Protein AF-A0A1A0VAE3-F1 (afdb_monomer)

Radius of gyration: 25.36 Å; Cα contacts (8 Å, |Δi|>4): 472; chains: 1; bounding box: 61×42×71 Å

Structure (mmCIF, N/CA/C/O backbone):
data_AF-A0A1A0VAE3-F1
#
_entry.id   AF-A0A1A0VAE3-F1
#
loop_
_atom_site.group_PDB
_atom_site.id
_atom_site.type_symbol
_atom_site.label_atom_id
_atom_site.label_alt_id
_atom_site.label_comp_id
_atom_site.label_asym_id
_atom_site.label_entity_id
_atom_site.label_seq_id
_atom_site.pdbx_PDB_ins_code
_atom_site.Cartn_x
_atom_site.Cartn_y
_atom_site.Cartn_z
_atom_site.occupancy
_atom_site.B_iso_or_equiv
_atom_site.auth_seq_id
_atom_site.auth_comp_id
_atom_site.auth_asym_id
_atom_site.auth_atom_id
_atom_site.pdbx_PDB_model_num
ATOM 1 N N . MET A 1 1 ? 24.253 18.689 25.480 1.00 37.94 1 MET A N 1
ATOM 2 C CA . MET A 1 1 ? 22.787 18.807 25.369 1.00 37.94 1 MET A CA 1
ATOM 3 C C . MET A 1 1 ? 22.471 19.634 24.141 1.00 37.94 1 MET A C 1
ATOM 5 O O . MET A 1 1 ? 22.579 20.850 24.187 1.00 37.94 1 MET A O 1
ATOM 9 N N . ALA A 1 2 ? 22.184 18.951 23.044 1.00 30.97 2 ALA A N 1
ATOM 10 C CA . ALA A 1 2 ? 21.522 19.503 21.873 1.00 30.97 2 ALA A CA 1
ATOM 11 C C . ALA A 1 2 ? 20.853 18.301 21.204 1.00 30.97 2 ALA A C 1
ATOM 13 O O . ALA A 1 2 ? 21.457 17.638 20.363 1.00 30.97 2 ALA A O 1
ATOM 14 N N . ASP A 1 3 ? 19.658 17.963 21.693 1.00 32.50 3 ASP A N 1
ATOM 15 C CA . ASP A 1 3 ? 18.737 17.065 21.004 1.00 32.50 3 ASP A CA 1
ATOM 16 C C . ASP A 1 3 ? 18.324 17.753 19.704 1.00 32.50 3 ASP A C 1
ATOM 18 O O . ASP A 1 3 ? 17.469 18.638 19.670 1.00 32.50 3 ASP A O 1
ATOM 22 N N . GLY A 1 4 ? 19.009 17.390 18.625 1.00 27.28 4 GLY A N 1
ATOM 23 C CA . GLY A 1 4 ? 18.532 17.640 17.280 1.00 27.28 4 GLY A CA 1
ATOM 24 C C . GLY A 1 4 ? 17.464 16.605 16.988 1.00 27.28 4 GLY A C 1
ATOM 25 O O . GLY A 1 4 ? 17.796 15.468 16.662 1.00 27.28 4 GLY A O 1
ATOM 26 N N . HIS A 1 5 ? 16.199 16.999 17.123 1.00 30.47 5 HIS A N 1
ATOM 27 C CA . HIS A 1 5 ? 15.069 16.282 16.551 1.00 30.47 5 HIS A CA 1
ATOM 28 C C . HIS A 1 5 ? 15.412 15.902 15.107 1.00 30.47 5 HIS A C 1
ATOM 30 O O . HIS A 1 5 ? 15.461 16.755 14.217 1.00 30.47 5 HIS A O 1
ATOM 36 N N . ALA A 1 6 ? 15.698 14.619 14.885 1.00 31.33 6 ALA A N 1
ATOM 37 C CA . ALA A 1 6 ? 15.754 14.043 13.559 1.00 31.33 6 ALA A CA 1
ATOM 38 C C . ALA A 1 6 ? 14.320 14.075 13.033 1.00 31.33 6 ALA A C 1
ATOM 40 O O . ALA A 1 6 ? 13.529 13.172 13.286 1.00 31.33 6 ALA A O 1
ATOM 41 N N . GLN A 1 7 ? 13.969 15.183 12.382 1.00 29.97 7 GLN A N 1
ATOM 42 C CA . GLN A 1 7 ? 12.773 15.295 11.569 1.00 29.97 7 GLN A CA 1
ATOM 43 C C . GLN A 1 7 ? 12.853 14.146 10.563 1.00 29.97 7 GLN A C 1
ATOM 45 O O . GLN A 1 7 ? 13.687 14.172 9.654 1.00 29.97 7 GLN A O 1
ATOM 50 N N . GLU A 1 8 ? 12.059 13.105 10.786 1.00 32.41 8 GLU A N 1
ATOM 51 C CA . GLU A 1 8 ? 11.914 11.982 9.876 1.00 32.41 8 GLU A CA 1
ATOM 52 C C . GLU A 1 8 ? 11.507 12.576 8.526 1.00 32.41 8 GLU A C 1
ATOM 54 O O . GLU A 1 8 ? 10.404 13.099 8.350 1.00 32.41 8 GLU A O 1
ATOM 59 N N . ARG A 1 9 ? 12.465 12.660 7.596 1.00 38.53 9 ARG A N 1
ATOM 60 C CA . ARG A 1 9 ? 12.197 13.154 6.249 1.00 38.53 9 ARG A CA 1
ATOM 61 C C . ARG A 1 9 ? 11.248 12.142 5.635 1.00 38.53 9 ARG A C 1
ATOM 63 O O . ARG A 1 9 ? 11.684 11.064 5.242 1.00 38.53 9 ARG A O 1
ATOM 70 N N . ILE A 1 10 ? 9.966 12.496 5.585 1.00 44.50 10 ILE A N 1
ATOM 71 C CA . ILE A 1 10 ? 8.955 11.746 4.849 1.00 44.50 10 ILE A CA 1
ATOM 72 C C . ILE A 1 10 ? 9.520 11.568 3.437 1.00 44.50 10 ILE A C 1
ATOM 74 O O . ILE A 1 10 ? 9.786 12.542 2.732 1.00 44.50 10 ILE A O 1
ATOM 78 N N . THR A 1 11 ? 9.829 10.328 3.083 1.00 63.59 11 THR A N 1
ATOM 79 C CA . THR A 1 11 ? 10.415 9.947 1.799 1.00 63.59 11 THR A CA 1
ATOM 80 C C . THR A 1 11 ? 9.432 9.025 1.106 1.00 63.59 11 THR A C 1
ATOM 82 O O . THR A 1 11 ? 8.737 8.247 1.758 1.00 63.59 11 THR A O 1
ATOM 85 N N . VAL A 1 12 ? 9.346 9.139 -0.218 1.00 64.12 12 VAL A N 1
ATOM 86 C CA . VAL A 1 12 ? 8.533 8.235 -1.037 1.00 64.12 12 VAL A CA 1
ATOM 87 C C . VAL A 1 12 ? 9.099 6.836 -0.843 1.00 64.12 12 VAL A C 1
ATOM 89 O O . VAL A 1 12 ? 10.246 6.571 -1.207 1.00 64.12 12 VAL A O 1
ATOM 92 N N . SER A 1 13 ? 8.314 5.972 -0.209 1.00 73.75 13 SER A N 1
ATOM 93 C CA . SER A 1 13 ? 8.737 4.615 0.151 1.00 73.75 13 SER A CA 1
ATOM 94 C C . SER A 1 13 ? 8.246 3.586 -0.860 1.00 73.75 13 SER A C 1
ATOM 96 O O . SER A 1 13 ? 8.887 2.551 -1.052 1.00 73.75 13 SER A O 1
ATOM 98 N N . SER A 1 14 ? 7.142 3.873 -1.554 1.00 82.31 14 SER A N 1
ATOM 99 C CA . SER A 1 14 ? 6.602 3.001 -2.583 1.00 82.31 14 SER A CA 1
ATOM 100 C C . SER A 1 14 ? 5.803 3.773 -3.629 1.00 82.31 14 SER A C 1
ATOM 102 O O . SER A 1 14 ? 5.218 4.813 -3.360 1.00 82.31 14 SER A O 1
ATOM 104 N N . LEU A 1 15 ? 5.813 3.255 -4.851 1.00 86.38 15 LEU A N 1
ATOM 105 C CA . LEU A 1 15 ? 5.097 3.804 -5.989 1.00 86.38 15 LEU A CA 1
ATOM 106 C C . LEU A 1 15 ? 4.103 2.768 -6.498 1.00 86.38 15 LEU A C 1
ATOM 108 O O . LEU A 1 15 ? 4.488 1.636 -6.804 1.00 86.38 15 LEU A O 1
ATOM 112 N N . ALA A 1 16 ? 2.843 3.173 -6.610 1.00 84.75 16 ALA A N 1
ATOM 113 C CA . ALA A 1 16 ? 1.779 2.370 -7.189 1.00 84.75 16 ALA A CA 1
ATOM 114 C C . ALA A 1 16 ? 1.495 2.836 -8.616 1.00 84.75 16 ALA A C 1
ATOM 116 O O . ALA A 1 16 ? 1.090 3.975 -8.840 1.00 84.75 16 ALA A O 1
ATOM 117 N N . PHE A 1 17 ? 1.701 1.949 -9.581 1.00 86.62 17 PHE A N 1
ATOM 118 C CA . PHE A 1 17 ? 1.475 2.176 -11.001 1.00 86.62 17 PHE A CA 1
ATOM 119 C C . PHE A 1 17 ? 0.017 1.855 -11.311 1.00 86.62 17 PHE A C 1
ATOM 121 O O . PHE A 1 17 ? -0.414 0.706 -11.184 1.00 86.62 17 PHE A O 1
ATOM 128 N N . ARG A 1 18 ? -0.744 2.883 -11.693 1.00 78.12 18 ARG A N 1
ATOM 129 C CA . ARG A 1 18 ? -2.190 2.784 -11.942 1.00 78.12 18 ARG A CA 1
ATOM 130 C C . ARG A 1 18 ? -2.526 2.621 -13.413 1.00 78.12 18 ARG A C 1
ATOM 132 O O . ARG A 1 18 ? -3.491 1.944 -13.746 1.00 78.12 18 ARG A O 1
ATOM 139 N N . ASP A 1 19 ? -1.753 3.275 -14.267 1.00 84.12 19 ASP A N 1
ATOM 140 C CA . ASP A 1 19 ? -1.991 3.304 -15.703 1.00 84.12 19 ASP A CA 1
ATOM 141 C C . ASP A 1 19 ? -0.666 3.441 -16.462 1.00 84.12 19 ASP A C 1
ATOM 143 O O . ASP A 1 19 ? 0.332 3.928 -15.919 1.00 84.12 19 ASP A O 1
ATOM 147 N N . LEU A 1 20 ? -0.668 3.030 -17.728 1.00 90.00 20 LEU A N 1
ATOM 148 C CA . LEU A 1 20 ? 0.462 3.112 -18.649 1.00 90.00 20 LEU A CA 1
ATOM 149 C C . LEU A 1 20 ? 0.007 3.721 -19.989 1.00 90.00 20 LEU A C 1
ATOM 151 O O . LEU A 1 20 ? -0.200 2.982 -20.968 1.00 90.00 20 LEU A O 1
ATOM 155 N N . PRO A 1 21 ? -0.141 5.062 -20.054 1.00 88.44 21 PRO A N 1
ATOM 156 C CA . PRO A 1 21 ? -0.542 5.766 -21.272 1.00 88.44 21 PRO A CA 1
ATOM 157 C C . PRO A 1 21 ? 0.331 5.450 -22.491 1.00 88.44 21 PRO A C 1
ATOM 159 O O . PRO A 1 21 ? -0.169 5.400 -23.613 1.00 88.44 21 PRO A O 1
ATOM 162 N N . ALA A 1 22 ? 1.627 5.202 -22.283 1.00 91.38 22 ALA A N 1
ATOM 163 C CA . ALA A 1 22 ? 2.556 4.806 -23.334 1.00 91.38 22 ALA A CA 1
ATOM 164 C C . ALA A 1 22 ? 3.488 3.703 -22.827 1.00 91.38 22 ALA A C 1
ATOM 166 O O . ALA A 1 22 ? 4.047 3.827 -21.744 1.00 91.38 22 ALA A O 1
ATOM 167 N N . GLY A 1 23 ? 3.670 2.642 -23.612 1.00 89.56 23 GLY A N 1
ATOM 168 C CA . GLY A 1 23 ? 4.560 1.530 -23.273 1.00 89.56 23 GLY A CA 1
ATOM 169 C C . GLY A 1 23 ? 4.049 0.171 -23.763 1.00 89.56 23 GLY A C 1
ATOM 170 O O . GLY A 1 23 ? 2.968 0.113 -24.372 1.00 89.56 23 GLY A O 1
ATOM 171 N N . PRO A 1 24 ? 4.821 -0.906 -23.517 1.00 86.00 24 PRO A N 1
ATOM 172 C CA . PRO A 1 24 ? 4.525 -2.253 -23.992 1.00 86.00 24 PRO A CA 1
ATOM 173 C C . PRO A 1 24 ? 3.197 -2.774 -23.438 1.00 86.00 24 PRO A C 1
ATOM 175 O O . PRO A 1 24 ? 2.804 -2.457 -22.311 1.00 86.00 24 PRO A O 1
ATOM 178 N N . ALA A 1 25 ? 2.486 -3.562 -24.248 1.00 81.94 25 ALA A N 1
ATOM 179 C CA . ALA A 1 25 ? 1.188 -4.118 -23.869 1.00 81.94 25 ALA A CA 1
ATOM 180 C C . ALA A 1 25 ? 1.316 -5.051 -22.659 1.00 81.94 25 ALA A C 1
ATOM 182 O O . ALA A 1 25 ? 0.493 -4.996 -21.754 1.00 81.94 25 ALA A O 1
ATOM 183 N N . GLU A 1 26 ? 2.411 -5.800 -22.597 1.00 80.12 26 GLU A N 1
ATOM 184 C CA . GLU A 1 26 ? 2.734 -6.740 -21.532 1.00 80.12 26 GLU A CA 1
ATOM 185 C C . GLU A 1 26 ? 2.857 -6.039 -20.173 1.00 80.12 26 GLU A C 1
ATOM 187 O O . GLU A 1 26 ? 2.365 -6.540 -19.170 1.00 80.12 26 GLU A O 1
ATOM 192 N N . LEU A 1 27 ? 3.447 -4.837 -20.124 1.00 82.62 27 LEU A N 1
ATOM 193 C CA . LEU A 1 27 ? 3.510 -4.063 -18.878 1.00 82.62 27 LEU A CA 1
ATOM 194 C C . LEU A 1 27 ? 2.141 -3.531 -18.463 1.00 82.62 27 LEU A C 1
ATOM 196 O O . LEU A 1 27 ? 1.859 -3.425 -17.272 1.00 82.62 27 LEU A O 1
ATOM 200 N N . ARG A 1 28 ? 1.297 -3.183 -19.440 1.00 83.31 28 ARG A N 1
ATOM 201 C CA . ARG A 1 28 ? -0.066 -2.707 -19.187 1.00 83.31 28 ARG A CA 1
ATOM 202 C C . ARG A 1 28 ? -0.949 -3.819 -18.620 1.00 83.31 28 ARG A C 1
ATOM 204 O O . ARG A 1 28 ? -1.765 -3.539 -17.752 1.00 83.31 28 ARG A O 1
ATOM 211 N N . GLU A 1 29 ? -0.762 -5.056 -19.076 1.00 81.25 29 GLU A N 1
ATOM 212 C CA . GLU A 1 29 ? -1.468 -6.244 -18.570 1.00 81.25 29 GLU A CA 1
ATOM 213 C C . GLU A 1 29 ? -1.099 -6.594 -17.120 1.00 81.25 29 GLU A C 1
ATOM 215 O O . GLU A 1 29 ? -1.900 -7.197 -16.412 1.00 81.25 29 GLU A O 1
ATOM 220 N N . GLU A 1 30 ? 0.084 -6.186 -16.657 1.00 78.81 30 GLU A N 1
ATOM 221 C CA . GLU A 1 30 ? 0.558 -6.446 -15.292 1.00 78.81 30 GLU A CA 1
ATOM 222 C C . GLU A 1 30 ? 0.035 -5.445 -14.248 1.00 78.81 30 GLU A C 1
ATOM 224 O O . GLU A 1 30 ? 0.217 -5.659 -13.043 1.00 78.81 30 GLU A O 1
ATOM 229 N N . LEU A 1 31 ? -0.609 -4.357 -14.691 1.00 77.88 31 LEU A N 1
ATOM 230 C CA . LEU A 1 31 ? -1.167 -3.339 -13.805 1.00 77.88 31 LEU A CA 1
ATOM 231 C C . LEU A 1 31 ? -2.390 -3.860 -13.020 1.00 77.88 31 LEU A C 1
ATOM 233 O O . LEU A 1 31 ? -3.212 -4.592 -13.572 1.00 77.88 31 LEU A O 1
ATOM 237 N N . PRO A 1 32 ? -2.573 -3.435 -11.753 1.00 82.19 32 PRO A N 1
ATOM 238 C CA . PRO A 1 32 ? -1.722 -2.507 -11.007 1.00 82.19 32 PRO A CA 1
ATOM 239 C C . PRO A 1 32 ? -0.421 -3.156 -10.503 1.00 82.19 32 PRO A C 1
ATOM 241 O O . PRO A 1 32 ? -0.390 -4.315 -10.077 1.00 82.19 32 PRO A O 1
ATOM 244 N N . LEU A 1 33 ? 0.655 -2.364 -10.503 1.00 79.56 33 LEU A N 1
ATOM 245 C CA . LEU A 1 33 ? 1.963 -2.759 -9.973 1.00 79.56 33 LEU A CA 1
ATOM 246 C C . LEU A 1 33 ? 2.350 -1.881 -8.792 1.00 79.56 33 LEU A C 1
ATOM 248 O O . LEU A 1 33 ? 2.102 -0.680 -8.790 1.00 79.56 33 LEU A O 1
ATOM 252 N N . VAL A 1 34 ? 3.019 -2.478 -7.814 1.00 83.19 34 VAL A N 1
ATOM 253 C CA . VAL A 1 34 ? 3.593 -1.765 -6.673 1.00 83.19 34 VAL A CA 1
ATOM 254 C C . VAL A 1 34 ? 5.100 -1.967 -6.697 1.00 83.19 34 VAL A C 1
ATOM 256 O O . VAL A 1 34 ? 5.585 -3.082 -6.920 1.00 83.19 34 VAL A O 1
ATOM 259 N N . ALA A 1 35 ? 5.844 -0.885 -6.485 1.00 86.25 35 ALA A N 1
ATOM 260 C CA . ALA A 1 35 ? 7.292 -0.916 -6.372 1.00 86.25 35 ALA A CA 1
ATOM 261 C C . ALA A 1 35 ? 7.749 -0.235 -5.081 1.00 86.25 35 ALA A C 1
ATOM 263 O O . ALA A 1 35 ? 7.320 0.873 -4.771 1.00 86.25 35 ALA A O 1
ATOM 264 N N . THR A 1 36 ? 8.635 -0.870 -4.321 1.00 87.06 36 THR A N 1
ATOM 265 C CA . THR A 1 36 ? 9.294 -0.264 -3.156 1.00 87.06 36 THR A CA 1
ATOM 266 C C . THR A 1 36 ? 10.502 0.540 -3.619 1.00 87.06 36 THR A C 1
ATOM 268 O O . THR A 1 36 ? 11.389 -0.007 -4.275 1.00 87.06 36 THR A O 1
ATOM 271 N N . VAL A 1 37 ? 10.573 1.820 -3.261 1.00 88.69 37 VAL A N 1
ATOM 272 C CA . VAL A 1 37 ? 11.732 2.665 -3.564 1.00 88.69 37 VAL A CA 1
ATOM 273 C C . VAL A 1 37 ? 12.943 2.155 -2.785 1.00 88.69 37 VAL A C 1
ATOM 275 O O . VAL A 1 37 ? 12.906 2.016 -1.567 1.00 88.69 37 VAL A O 1
ATOM 278 N N . LEU A 1 38 ? 14.033 1.881 -3.499 1.00 86.44 38 LEU A N 1
ATOM 279 C CA . LEU A 1 38 ? 15.298 1.441 -2.915 1.00 86.44 38 LEU A CA 1
ATOM 280 C C . LEU A 1 38 ? 16.225 2.624 -2.646 1.00 86.44 38 LEU A C 1
ATOM 282 O O . LEU A 1 38 ? 16.862 2.698 -1.599 1.00 86.44 38 LEU A O 1
ATOM 286 N N . ARG A 1 39 ? 16.348 3.521 -3.630 1.00 85.81 39 ARG A N 1
ATOM 287 C CA . ARG A 1 39 ? 17.233 4.688 -3.577 1.00 85.81 39 ARG A CA 1
ATOM 288 C C . ARG A 1 39 ? 16.914 5.683 -4.685 1.00 85.81 39 ARG A C 1
ATOM 290 O O . ARG A 1 39 ? 16.339 5.324 -5.710 1.00 85.81 39 ARG A O 1
ATOM 297 N N . VAL A 1 40 ? 17.395 6.907 -4.503 1.00 89.69 40 VAL A N 1
ATOM 298 C CA . VAL A 1 40 ? 17.465 7.925 -5.554 1.00 89.69 40 VAL A CA 1
ATOM 299 C C . VAL A 1 40 ? 18.894 7.974 -6.087 1.00 89.69 40 VAL A C 1
ATOM 301 O O . VAL A 1 40 ? 19.850 8.000 -5.308 1.00 89.69 40 VAL A O 1
ATOM 304 N N . ILE A 1 41 ? 19.047 7.959 -7.407 1.00 89.44 41 ILE A N 1
ATOM 305 C CA . ILE A 1 41 ? 20.321 8.113 -8.105 1.00 89.44 41 ILE A CA 1
ATOM 306 C C . ILE A 1 41 ? 20.300 9.379 -8.974 1.00 89.44 41 ILE A C 1
ATOM 308 O O . ILE A 1 41 ? 19.285 9.686 -9.605 1.00 89.44 41 ILE A O 1
ATOM 312 N N . PRO A 1 42 ? 21.402 10.143 -9.019 1.00 88.25 42 PRO A N 1
ATOM 313 C CA . PRO A 1 42 ? 21.533 11.265 -9.936 1.00 88.25 42 PRO A CA 1
ATOM 314 C C . PRO A 1 42 ? 21.471 10.808 -11.393 1.00 88.25 42 PRO A C 1
ATOM 316 O O . PRO A 1 42 ? 22.067 9.794 -11.767 1.00 88.25 42 PRO A O 1
ATOM 319 N N . GLY A 1 43 ? 20.798 11.594 -12.228 1.00 82.56 43 GLY A N 1
ATOM 320 C CA . GLY A 1 43 ? 20.821 11.397 -13.668 1.00 82.56 43 GLY A CA 1
ATOM 321 C C . GLY A 1 43 ? 22.162 11.742 -14.312 1.00 82.56 43 GLY A C 1
ATOM 322 O O . GLY A 1 43 ? 22.895 12.599 -13.800 1.00 82.56 43 GLY A O 1
ATOM 323 N N . PRO A 1 44 ? 22.478 11.152 -15.478 1.00 77.81 44 PRO A N 1
ATOM 324 C CA . PRO A 1 44 ? 23.651 11.544 -16.244 1.00 77.81 44 PRO A CA 1
ATOM 325 C C . PRO A 1 44 ? 23.583 13.037 -16.583 1.00 77.81 44 PRO A C 1
ATOM 327 O O . PRO A 1 44 ? 22.531 13.569 -16.947 1.00 77.81 44 PRO A O 1
ATOM 330 N N . GLN A 1 45 ? 24.722 13.721 -16.459 1.00 71.25 45 GLN A N 1
ATOM 331 C CA . GLN A 1 45 ? 24.874 15.142 -16.806 1.00 71.25 45 GLN A CA 1
ATOM 332 C C . GLN A 1 45 ? 23.920 16.090 -16.047 1.00 71.25 45 GLN A C 1
ATOM 334 O O . GLN A 1 45 ? 23.545 17.141 -16.562 1.00 71.25 45 GLN A O 1
ATOM 339 N N . GLY A 1 46 ? 23.506 15.730 -14.827 1.00 65.75 46 GLY A N 1
ATOM 340 C CA . GLY A 1 46 ? 22.630 16.574 -14.007 1.00 65.75 46 GLY A CA 1
ATOM 341 C C . GLY A 1 46 ? 21.165 16.573 -14.451 1.00 65.75 46 GLY A C 1
ATOM 342 O O . GLY A 1 46 ? 20.401 17.443 -14.028 1.00 65.75 46 GLY A O 1
ATOM 343 N N . ARG A 1 47 ? 20.750 15.607 -15.285 1.00 67.25 47 ARG A N 1
ATOM 344 C CA . ARG A 1 47 ? 19.340 15.384 -15.630 1.00 67.25 47 ARG A CA 1
ATOM 345 C C . ARG A 1 47 ? 18.566 14.843 -14.425 1.00 67.25 47 ARG A C 1
ATOM 347 O O . ARG A 1 47 ? 18.297 13.658 -14.354 1.00 67.25 47 ARG A O 1
ATOM 354 N N . GLY A 1 48 ? 18.201 15.714 -13.491 1.00 77.56 48 GLY A N 1
ATOM 355 C CA . GLY A 1 48 ? 17.247 15.408 -12.424 1.00 77.56 48 GLY A CA 1
ATOM 356 C C . GLY A 1 48 ? 17.587 14.197 -11.543 1.00 77.56 48 GLY A C 1
ATOM 357 O O . GLY A 1 48 ? 18.716 13.704 -11.496 1.00 77.56 48 GLY A O 1
ATOM 358 N N . GLU A 1 49 ? 16.577 13.762 -10.797 1.00 86.88 49 GLU A N 1
ATOM 359 C CA . GLU A 1 49 ? 16.632 12.630 -9.874 1.00 86.88 49 GLU A CA 1
ATOM 360 C C . GLU A 1 49 ? 15.898 11.437 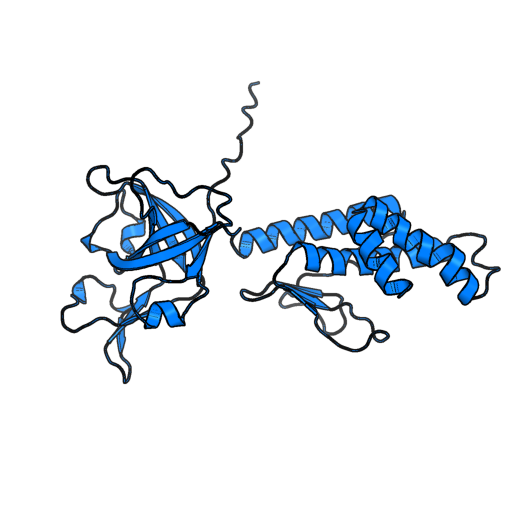-10.484 1.00 86.88 49 GLU A C 1
ATOM 362 O O . GLU A 1 49 ? 14.764 11.571 -10.949 1.00 86.88 49 GLU A O 1
ATOM 367 N N . PHE A 1 50 ? 16.542 10.273 -10.444 1.00 90.81 50 PHE A N 1
ATOM 368 C CA . PHE A 1 50 ? 15.977 9.004 -10.877 1.00 90.81 50 PHE A CA 1
ATOM 369 C C . PHE A 1 50 ? 15.770 8.107 -9.663 1.00 90.81 50 PHE A C 1
ATOM 371 O O . PHE A 1 50 ? 16.658 7.944 -8.829 1.00 90.81 50 PHE A O 1
ATOM 378 N N . TRP A 1 51 ? 14.587 7.527 -9.550 1.00 92.12 51 TRP A N 1
ATOM 379 C CA . TRP A 1 51 ? 14.184 6.720 -8.410 1.00 92.12 51 TRP A CA 1
ATOM 380 C C . TRP A 1 51 ? 14.253 5.251 -8.807 1.00 92.12 51 TRP A C 1
ATOM 382 O O . TRP A 1 51 ? 13.495 4.800 -9.663 1.00 92.12 51 TRP A O 1
ATOM 392 N N . CYS A 1 52 ? 15.170 4.507 -8.194 1.00 92.12 52 CYS A N 1
ATOM 393 C CA . CYS A 1 52 ? 15.250 3.062 -8.357 1.00 92.12 52 CYS A CA 1
ATOM 394 C C . CYS A 1 52 ? 14.252 2.405 -7.411 1.00 92.12 52 CYS A C 1
ATOM 396 O O . CYS A 1 52 ? 14.341 2.594 -6.194 1.00 92.12 52 CYS A O 1
ATOM 398 N N . ALA A 1 53 ? 13.345 1.599 -7.951 1.00 91.44 53 ALA A N 1
ATOM 399 C CA . ALA A 1 53 ? 12.329 0.904 -7.181 1.00 91.44 53 ALA A CA 1
ATOM 400 C C . ALA A 1 53 ? 12.267 -0.580 -7.555 1.00 91.44 53 ALA A C 1
ATOM 402 O O . ALA A 1 53 ? 12.353 -0.949 -8.724 1.00 91.44 53 ALA A O 1
ATOM 403 N N . ARG A 1 54 ? 12.119 -1.442 -6.549 1.00 90.25 54 ARG A N 1
ATOM 404 C CA . ARG A 1 54 ? 11.939 -2.885 -6.718 1.00 90.25 54 ARG A CA 1
ATOM 405 C C . ARG A 1 54 ? 10.459 -3.206 -6.828 1.00 90.25 54 ARG A C 1
ATOM 407 O O . ARG A 1 54 ? 9.709 -2.881 -5.914 1.00 90.25 54 ARG A O 1
ATOM 414 N N . LEU A 1 55 ? 10.066 -3.885 -7.894 1.00 85.06 55 LEU A N 1
ATOM 415 C CA . LEU A 1 55 ? 8.716 -4.405 -8.074 1.00 85.06 55 LEU A CA 1
ATOM 416 C C . LEU A 1 55 ? 8.414 -5.479 -7.021 1.00 85.06 55 LEU A C 1
ATOM 418 O O . LEU A 1 55 ? 9.251 -6.340 -6.746 1.00 85.06 55 LEU A O 1
ATOM 422 N N . GLU A 1 56 ? 7.212 -5.455 -6.446 1.00 82.38 56 GLU A N 1
ATOM 423 C CA . GLU A 1 56 ? 6.767 -6.504 -5.515 1.00 82.38 56 GLU A CA 1
ATOM 424 C C . GLU A 1 56 ? 6.589 -7.861 -6.211 1.00 82.38 56 GLU A C 1
ATOM 426 O O . GLU A 1 56 ? 6.808 -8.910 -5.604 1.00 82.38 56 GLU A O 1
ATOM 431 N N . ARG A 1 57 ? 6.225 -7.840 -7.498 1.00 81.69 57 ARG A N 1
ATOM 432 C CA . ARG A 1 57 ? 6.142 -9.011 -8.374 1.00 81.69 57 ARG A CA 1
ATOM 433 C C . ARG A 1 57 ? 7.030 -8.786 -9.601 1.00 81.69 57 ARG A C 1
ATOM 435 O O . ARG A 1 57 ? 6.888 -7.739 -10.231 1.00 81.69 57 ARG A O 1
ATOM 442 N N . PRO A 1 58 ? 7.912 -9.733 -9.969 1.00 85.38 58 PRO A N 1
ATOM 443 C CA . PRO A 1 58 ? 8.666 -9.629 -11.211 1.00 85.38 58 PRO A CA 1
ATOM 444 C C . PRO A 1 58 ? 7.734 -9.608 -12.425 1.00 85.38 58 PRO A C 1
ATOM 446 O O . PRO A 1 58 ? 6.761 -10.361 -12.459 1.00 85.38 58 PRO A O 1
ATOM 449 N N . VAL A 1 59 ? 8.060 -8.797 -13.430 1.00 86.44 59 VAL A N 1
ATOM 450 C CA . VAL A 1 59 ? 7.297 -8.711 -14.686 1.00 86.44 59 VAL A CA 1
ATOM 451 C C . VAL A 1 59 ? 8.114 -9.256 -15.850 1.00 86.44 59 VAL A C 1
ATOM 453 O O . VAL A 1 59 ? 9.345 -9.157 -15.859 1.00 86.44 59 VAL A O 1
ATOM 456 N N . LYS A 1 60 ? 7.442 -9.846 -16.842 1.00 89.25 60 LYS A N 1
ATOM 457 C CA . LYS A 1 60 ? 8.104 -10.307 -18.068 1.00 89.25 60 LYS A CA 1
ATOM 458 C C . LYS A 1 60 ? 8.302 -9.138 -19.026 1.00 89.25 60 LYS A C 1
ATOM 460 O O . LYS A 1 60 ? 7.332 -8.573 -19.520 1.00 89.25 60 LYS A O 1
ATOM 465 N N . TYR A 1 61 ? 9.553 -8.838 -19.354 1.00 90.50 61 TYR A N 1
ATOM 466 C CA . TYR A 1 61 ? 9.900 -7.936 -20.445 1.00 90.50 61 TYR A CA 1
ATOM 467 C C . TYR A 1 61 ? 10.255 -8.741 -21.696 1.00 90.50 61 TYR A C 1
ATOM 469 O O . TYR A 1 61 ? 11.219 -9.507 -21.705 1.00 90.50 61 TYR A O 1
ATOM 477 N N . ARG A 1 62 ? 9.454 -8.595 -22.755 1.00 89.88 62 ARG A N 1
ATOM 478 C CA . ARG A 1 62 ? 9.704 -9.239 -24.047 1.00 89.88 62 ARG A CA 1
ATOM 479 C C . ARG A 1 62 ? 10.797 -8.485 -24.789 1.00 89.88 62 ARG A C 1
ATOM 481 O O . ARG A 1 62 ? 10.608 -7.340 -25.191 1.00 89.88 62 ARG A O 1
ATOM 488 N N . ILE A 1 63 ? 11.937 -9.146 -24.953 1.00 89.62 63 ILE A N 1
ATOM 489 C CA . ILE A 1 63 ? 13.095 -8.583 -25.641 1.00 89.62 63 ILE A CA 1
ATOM 490 C C . ILE A 1 63 ? 13.024 -8.959 -27.122 1.00 89.62 63 ILE A C 1
ATOM 492 O O . ILE A 1 63 ? 12.840 -10.124 -27.467 1.00 89.62 63 ILE A O 1
ATOM 496 N N . GLY A 1 64 ? 13.107 -7.958 -27.998 1.00 84.12 64 GLY A N 1
ATOM 497 C CA . GLY A 1 64 ? 13.122 -8.174 -29.447 1.00 84.12 64 GLY A CA 1
ATOM 498 C C . GLY A 1 64 ? 14.504 -8.586 -29.958 1.00 84.12 64 GLY A C 1
ATOM 499 O O . GLY A 1 64 ? 15.495 -8.480 -29.242 1.00 84.12 64 GLY A O 1
ATOM 500 N N . ASP A 1 65 ? 14.593 -8.968 -31.232 1.00 81.50 65 ASP A N 1
ATOM 501 C CA . ASP A 1 65 ? 15.841 -9.455 -31.852 1.00 81.50 65 ASP A CA 1
ATOM 502 C C . ASP A 1 65 ? 16.998 -8.439 -31.824 1.00 81.50 65 ASP A C 1
ATOM 504 O O . ASP A 1 65 ? 18.167 -8.812 -31.891 1.00 81.50 65 ASP A O 1
ATOM 508 N N . ALA A 1 66 ? 16.682 -7.145 -31.733 1.00 84.31 66 ALA A N 1
ATOM 509 C CA . ALA A 1 66 ? 17.664 -6.064 -31.656 1.00 84.31 66 ALA A CA 1
ATOM 510 C C . ALA A 1 66 ? 18.204 -5.820 -30.233 1.00 84.31 66 ALA A C 1
ATOM 512 O O . ALA A 1 66 ? 19.093 -4.987 -30.054 1.00 84.31 66 ALA A O 1
ATOM 513 N N . PHE A 1 67 ? 17.656 -6.496 -29.220 1.00 87.88 67 PHE A N 1
ATOM 514 C CA . PHE A 1 67 ? 18.071 -6.325 -27.837 1.00 87.88 67 PHE A CA 1
ATOM 515 C C . PHE A 1 67 ? 19.389 -7.063 -27.573 1.00 87.88 67 PHE A C 1
ATOM 517 O O . PHE A 1 67 ? 19.507 -8.269 -27.783 1.00 87.88 67 PHE A O 1
ATOM 524 N N . ASP A 1 68 ? 20.385 -6.337 -27.069 1.00 88.31 68 ASP A N 1
ATOM 525 C CA . ASP A 1 68 ? 21.673 -6.916 -26.701 1.00 88.31 68 ASP A CA 1
ATOM 526 C C . ASP A 1 68 ? 21.575 -7.661 -25.362 1.00 88.31 68 ASP A C 1
ATOM 528 O O . ASP A 1 68 ? 21.677 -7.078 -24.279 1.00 88.31 68 ASP A O 1
ATOM 532 N N . THR A 1 69 ? 21.409 -8.982 -25.441 1.00 87.25 69 THR A N 1
ATOM 533 C CA . THR A 1 69 ? 21.312 -9.865 -24.272 1.00 87.25 69 THR A CA 1
ATOM 534 C C . THR A 1 69 ? 22.586 -9.907 -23.432 1.00 87.25 69 THR A C 1
ATOM 536 O O . THR A 1 69 ? 22.525 -10.336 -22.283 1.00 87.25 69 THR A O 1
ATOM 539 N N . THR A 1 70 ? 23.737 -9.463 -23.959 1.00 88.38 70 THR A N 1
ATOM 540 C CA . THR A 1 70 ? 25.000 -9.434 -23.198 1.00 88.38 70 THR A CA 1
ATOM 541 C C . THR A 1 70 ? 25.007 -8.366 -22.105 1.00 88.38 70 THR A C 1
ATOM 543 O O . THR A 1 70 ? 25.794 -8.457 -21.165 1.00 88.38 70 THR A O 1
ATOM 546 N N . ARG A 1 71 ? 24.081 -7.400 -22.179 1.00 86.88 71 ARG A N 1
ATOM 547 C CA . ARG A 1 71 ? 23.836 -6.393 -21.136 1.00 86.88 71 ARG A CA 1
ATOM 548 C C . ARG A 1 71 ? 23.136 -6.966 -19.904 1.00 86.88 71 ARG A C 1
ATOM 550 O O . ARG A 1 71 ? 23.064 -6.285 -18.892 1.00 86.88 71 ARG A O 1
ATOM 557 N N . CYS A 1 72 ? 22.578 -8.172 -19.993 1.00 86.81 72 CYS A N 1
ATOM 558 C CA . CYS A 1 72 ? 21.759 -8.764 -18.939 1.00 86.81 72 CYS A CA 1
ATOM 559 C C . CYS A 1 72 ? 22.498 -9.881 -18.211 1.00 86.81 72 CYS A C 1
ATOM 561 O O . CYS A 1 72 ? 23.327 -10.592 -18.779 1.00 86.81 72 CYS A O 1
ATOM 563 N N . GLN A 1 73 ? 22.122 -10.109 -16.956 1.00 81.56 73 GLN A N 1
ATOM 564 C CA . GLN A 1 73 ? 22.568 -11.291 -16.227 1.00 81.56 73 GLN A CA 1
ATOM 565 C C . GLN A 1 73 ? 21.781 -12.513 -16.717 1.00 81.56 73 GLN A C 1
ATOM 567 O O . GLN A 1 73 ? 20.549 -12.505 -16.749 1.00 81.56 73 GLN A O 1
ATOM 572 N N . ALA A 1 74 ? 22.498 -13.573 -17.100 1.00 82.31 74 ALA A N 1
ATOM 573 C CA . ALA A 1 74 ? 21.914 -14.738 -17.767 1.00 82.31 74 ALA A CA 1
ATOM 574 C C . ALA A 1 74 ? 20.838 -15.460 -16.936 1.00 82.31 74 ALA A C 1
ATOM 576 O O . ALA A 1 74 ? 19.946 -16.082 -17.499 1.00 82.31 74 ALA A O 1
ATOM 577 N N . GLU A 1 75 ? 20.894 -15.350 -15.608 1.00 82.69 75 GLU A N 1
ATOM 578 C CA . GLU A 1 75 ? 19.922 -15.942 -14.680 1.00 82.69 75 GLU A CA 1
ATOM 579 C C . GLU A 1 75 ? 18.511 -15.341 -14.772 1.00 82.69 75 GLU A C 1
ATOM 581 O O . GLU A 1 75 ? 17.543 -16.003 -14.400 1.00 82.69 75 GLU A O 1
ATOM 586 N N . PHE A 1 76 ? 18.373 -14.117 -15.294 1.00 87.06 76 PHE A N 1
ATOM 587 C CA . PHE A 1 76 ? 17.071 -13.473 -15.495 1.00 87.06 76 PHE A CA 1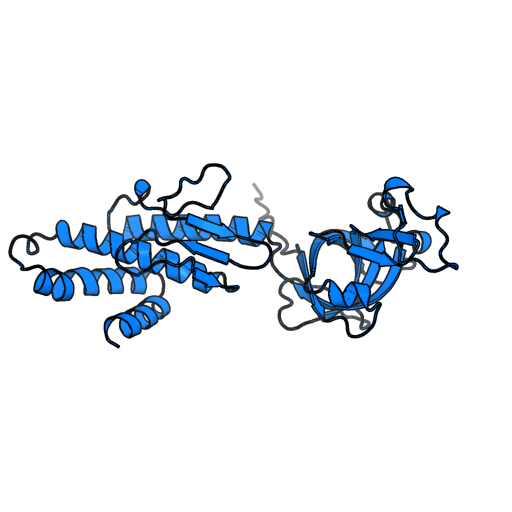
ATOM 588 C C . PHE A 1 76 ? 16.538 -13.633 -16.919 1.00 87.06 76 PHE A C 1
ATOM 590 O O . PHE A 1 76 ? 15.383 -13.282 -17.175 1.00 87.06 76 PHE A O 1
ATOM 597 N N . LEU A 1 77 ? 17.350 -14.165 -17.836 1.00 88.19 77 LEU A N 1
ATOM 598 C CA . LEU A 1 77 ? 16.930 -14.462 -19.199 1.00 88.19 77 LEU A CA 1
ATOM 599 C C . LEU A 1 77 ? 16.122 -15.759 -19.223 1.00 88.19 77 LEU A C 1
ATOM 601 O O . LEU A 1 77 ? 16.530 -16.797 -18.702 1.00 88.19 77 LEU A O 1
ATOM 605 N N . GLY A 1 78 ? 14.967 -15.694 -19.868 1.00 88.44 78 GLY A N 1
ATOM 606 C CA . GLY A 1 78 ? 14.090 -16.824 -20.101 1.00 88.44 78 GLY A CA 1
ATOM 607 C C . GLY A 1 78 ? 13.713 -16.939 -21.570 1.00 88.44 78 GLY A C 1
ATOM 608 O O . GLY A 1 78 ? 13.923 -16.035 -22.377 1.00 88.44 78 GLY A O 1
ATOM 609 N N . ASN A 1 79 ? 13.140 -18.083 -21.918 1.00 90.06 79 ASN A N 1
ATOM 610 C CA . ASN A 1 79 ? 12.583 -18.327 -23.237 1.00 90.06 79 ASN A CA 1
ATOM 611 C C . ASN A 1 79 ? 11.306 -19.155 -23.082 1.00 90.06 79 ASN A C 1
ATOM 613 O O . ASN A 1 79 ? 11.295 -20.138 -22.339 1.00 90.06 79 ASN A O 1
ATOM 617 N N . ASP A 1 80 ? 10.231 -18.755 -23.754 1.00 87.56 80 ASP A N 1
ATOM 618 C CA . ASP A 1 80 ? 8.988 -19.525 -23.820 1.00 87.56 80 ASP A CA 1
ATOM 619 C C . ASP A 1 80 ? 8.460 -19.594 -25.264 1.00 87.56 80 ASP A C 1
ATOM 621 O O . ASP A 1 80 ? 9.153 -19.227 -26.211 1.00 87.56 80 ASP A O 1
ATOM 625 N N . SER A 1 81 ? 7.248 -20.117 -25.465 1.00 87.38 81 SER A N 1
ATOM 626 C CA . SER A 1 81 ? 6.663 -20.276 -26.804 1.00 87.38 81 SER A CA 1
ATOM 627 C C . SER A 1 81 ? 6.423 -18.956 -27.545 1.00 87.38 81 SER A C 1
ATOM 629 O O . SER A 1 81 ? 6.248 -18.984 -28.761 1.00 87.38 81 SER A O 1
ATOM 631 N N . ALA A 1 82 ? 6.417 -17.820 -26.840 1.00 84.69 82 ALA A N 1
ATOM 632 C CA . ALA A 1 82 ? 6.315 -16.487 -27.427 1.00 84.69 82 ALA A CA 1
ATOM 633 C C . ALA A 1 82 ? 7.691 -15.837 -27.680 1.00 84.69 82 ALA A C 1
ATOM 635 O O . ALA A 1 82 ? 7.745 -14.706 -28.156 1.00 84.69 82 ALA A O 1
ATOM 636 N N . GLY A 1 83 ? 8.791 -16.539 -27.386 1.00 89.38 83 GLY A N 1
ATOM 637 C CA . GLY A 1 83 ? 10.160 -16.082 -27.622 1.00 89.38 83 GLY A CA 1
ATOM 638 C C . GLY A 1 83 ? 10.914 -15.676 -26.349 1.00 89.38 83 GLY A C 1
ATOM 639 O O . GLY A 1 83 ? 10.452 -15.942 -25.228 1.00 89.38 83 GLY A O 1
ATOM 640 N N . PRO A 1 84 ? 12.094 -15.046 -26.506 1.00 91.88 84 PRO A N 1
ATOM 641 C CA . PRO A 1 84 ? 12.947 -14.676 -25.388 1.00 91.88 84 PRO A CA 1
ATOM 642 C C . PRO A 1 84 ? 12.319 -13.566 -24.540 1.00 91.88 84 PRO A C 1
ATOM 644 O O . PRO A 1 84 ? 11.573 -12.707 -25.016 1.00 91.88 84 PRO A O 1
ATOM 647 N N . PHE A 1 85 ? 12.624 -13.583 -23.249 1.00 91.31 85 PHE A N 1
ATOM 648 C CA . PHE A 1 85 ? 12.182 -12.560 -22.313 1.00 91.31 85 PHE A CA 1
ATOM 649 C C . PHE A 1 85 ? 13.199 -12.369 -21.188 1.00 91.31 85 PHE A C 1
ATOM 651 O O . PHE A 1 85 ? 14.025 -13.240 -20.917 1.00 91.31 85 PHE A O 1
ATOM 658 N N . LEU A 1 86 ? 13.110 -11.231 -20.511 1.00 90.19 86 LEU A N 1
ATOM 659 C CA . LEU A 1 86 ? 13.881 -10.905 -19.321 1.00 90.19 86 LEU A CA 1
ATOM 660 C C . LEU A 1 86 ? 12.927 -10.709 -18.139 1.00 90.19 86 LEU A C 1
ATOM 662 O O . LEU A 1 86 ? 11.929 -9.995 -18.249 1.00 90.19 86 LEU A O 1
ATOM 666 N N . TRP A 1 87 ? 13.217 -11.339 -17.002 1.00 91.25 87 TRP A N 1
ATOM 667 C CA . TRP A 1 87 ? 12.509 -11.059 -15.754 1.00 91.25 87 TRP A CA 1
ATOM 668 C C . TRP A 1 87 ? 12.974 -9.728 -15.168 1.00 91.25 87 TRP A C 1
ATOM 670 O O . TRP A 1 87 ? 14.121 -9.594 -14.745 1.00 91.25 87 TRP A O 1
ATOM 680 N N . ILE A 1 88 ? 12.068 -8.758 -15.084 1.00 91.88 88 ILE A N 1
ATOM 681 C CA . ILE A 1 88 ? 12.347 -7.457 -14.482 1.00 91.88 88 ILE A CA 1
ATOM 682 C C . ILE A 1 88 ? 11.913 -7.461 -13.024 1.00 91.88 88 ILE A C 1
ATOM 684 O O . ILE A 1 88 ? 10.749 -7.698 -12.711 1.00 91.88 88 ILE A O 1
ATOM 688 N N . GLN A 1 89 ? 12.852 -7.141 -12.137 1.00 89.25 89 GLN A N 1
ATOM 689 C CA . GLN A 1 89 ? 12.601 -6.979 -10.701 1.00 89.25 89 GLN A CA 1
ATOM 690 C C . GLN A 1 89 ? 12.732 -5.530 -10.238 1.00 89.25 89 GLN A C 1
ATOM 692 O O . GLN A 1 89 ? 12.194 -5.164 -9.196 1.00 89.25 89 GLN A O 1
ATOM 697 N N . VAL A 1 90 ? 13.474 -4.709 -10.979 1.00 92.25 90 VAL A N 1
ATOM 698 C CA . VAL A 1 90 ? 13.775 -3.325 -10.616 1.00 92.25 90 VAL A CA 1
ATOM 699 C C . VAL A 1 90 ? 13.472 -2.431 -11.806 1.00 92.25 90 VAL A C 1
ATOM 701 O O . VAL A 1 90 ? 13.764 -2.764 -12.954 1.00 92.25 90 VAL A O 1
ATOM 704 N N . ILE A 1 91 ? 12.884 -1.283 -11.511 1.00 94.88 91 ILE A N 1
ATOM 705 C CA . ILE A 1 91 ? 12.602 -0.220 -12.462 1.00 94.88 91 ILE A CA 1
ATOM 706 C C . ILE A 1 91 ? 13.256 1.072 -11.993 1.00 94.88 91 ILE A C 1
ATOM 708 O O . ILE A 1 91 ? 13.509 1.278 -10.802 1.00 94.88 91 ILE A O 1
ATOM 712 N N . VAL A 1 92 ? 13.512 1.950 -12.948 1.00 94.94 92 VAL A N 1
ATOM 713 C CA . VAL A 1 92 ? 13.900 3.331 -12.707 1.00 94.94 92 VAL A CA 1
ATOM 714 C C . VAL A 1 92 ? 12.759 4.221 -13.159 1.00 94.94 92 VAL A C 1
ATOM 716 O O . VAL A 1 92 ? 12.220 4.025 -14.248 1.00 94.94 92 VAL A O 1
ATOM 719 N N . VAL A 1 93 ? 12.418 5.211 -12.337 1.00 94.25 93 VAL A N 1
ATOM 720 C CA . VAL A 1 93 ? 11.440 6.231 -12.705 1.00 94.25 93 VAL A CA 1
ATOM 721 C C . VAL A 1 93 ? 11.970 7.648 -12.547 1.00 94.25 93 VAL A C 1
ATOM 723 O O . VAL A 1 93 ? 12.768 7.940 -11.655 1.00 94.25 93 VAL A O 1
ATOM 726 N N . SER A 1 94 ? 11.491 8.547 -13.397 1.00 93.06 94 SER A N 1
ATOM 727 C CA . SER A 1 94 ? 11.724 9.989 -13.287 1.00 93.06 94 SER A CA 1
ATOM 728 C C . SER A 1 94 ? 10.456 10.760 -13.612 1.00 93.06 94 SER A C 1
ATOM 730 O O . SER A 1 94 ? 9.599 10.275 -14.342 1.00 93.06 94 SER A O 1
ATOM 732 N N . ALA A 1 95 ? 10.331 11.980 -13.092 1.00 91.44 95 ALA A N 1
ATOM 733 C CA . ALA A 1 95 ? 9.224 12.856 -13.460 1.00 91.44 95 ALA A CA 1
ATOM 734 C C . ALA A 1 95 ? 9.205 13.098 -14.978 1.00 91.44 95 ALA A C 1
ATOM 736 O O . ALA A 1 95 ? 10.233 13.472 -15.542 1.00 91.44 95 ALA A O 1
ATOM 737 N N . HIS A 1 96 ? 8.044 12.914 -15.614 1.00 91.50 96 HIS A N 1
ATOM 738 C CA . HIS A 1 96 ? 7.923 13.062 -17.066 1.00 91.50 96 HIS A CA 1
ATOM 739 C C . HIS A 1 96 ? 8.054 14.528 -17.514 1.00 91.50 96 HIS A C 1
ATOM 741 O O . HIS A 1 96 ? 8.692 14.844 -18.518 1.00 91.50 96 HIS A O 1
ATOM 747 N N . HIS A 1 97 ? 7.477 15.459 -16.746 1.00 84.62 97 HIS A N 1
ATOM 748 C CA . HIS A 1 97 ? 7.526 16.880 -17.078 1.00 84.62 97 HIS A CA 1
ATOM 749 C C . HIS A 1 97 ? 8.738 17.583 -16.445 1.00 84.62 97 HIS A C 1
ATOM 751 O O . HIS A 1 97 ? 8.981 17.434 -15.241 1.00 84.62 97 HIS A O 1
ATOM 757 N N . PRO A 1 98 ? 9.456 18.434 -17.204 1.00 80.19 98 PRO A N 1
ATOM 758 C CA . PRO A 1 98 ? 10.562 19.222 -16.673 1.00 80.19 98 PRO A CA 1
ATOM 759 C C . PRO A 1 98 ? 10.155 20.063 -15.457 1.00 80.19 98 PRO A C 1
ATOM 761 O O . PRO A 1 98 ? 9.123 20.731 -15.458 1.00 80.19 98 PRO A O 1
ATOM 764 N N . GLY A 1 99 ? 10.993 20.054 -14.420 1.00 78.31 99 GLY A N 1
ATOM 765 C CA . GLY A 1 99 ? 10.768 20.819 -13.189 1.00 78.31 99 GLY A CA 1
ATOM 766 C C . GLY A 1 99 ? 9.837 20.148 -12.174 1.00 78.31 99 GLY A C 1
ATOM 767 O O . GLY A 1 99 ? 9.805 20.587 -11.025 1.00 78.31 99 GLY A O 1
ATOM 768 N N . GLN A 1 100 ? 9.141 19.067 -12.541 1.00 82.38 100 GLN A N 1
ATOM 769 C CA . GLN A 1 100 ? 8.435 18.240 -11.566 1.00 82.38 100 GLN A CA 1
ATOM 770 C C . GLN A 1 100 ? 9.413 17.334 -10.810 1.00 82.38 100 GLN A C 1
ATOM 772 O O . GLN A 1 100 ? 10.467 16.942 -11.314 1.00 82.38 100 GLN A O 1
ATOM 777 N N . ARG A 1 101 ? 9.052 17.001 -9.571 1.00 83.75 101 ARG A N 1
ATOM 778 C CA . ARG A 1 101 ? 9.772 16.044 -8.730 1.00 83.75 101 ARG A CA 1
ATOM 779 C C . ARG A 1 101 ? 8.773 15.081 -8.121 1.00 83.75 101 ARG A C 1
ATOM 781 O O . ARG A 1 101 ? 7.690 15.505 -7.729 1.00 83.75 101 ARG A O 1
ATOM 788 N N . ILE A 1 102 ? 9.168 13.819 -8.021 1.00 83.31 102 ILE A N 1
ATOM 789 C CA . ILE A 1 102 ? 8.417 12.818 -7.270 1.00 83.31 102 ILE A CA 1
ATOM 790 C C . ILE A 1 102 ? 8.551 13.192 -5.787 1.00 83.31 102 ILE A C 1
ATOM 792 O O . ILE A 1 102 ? 9.664 13.350 -5.282 1.00 83.31 102 ILE A O 1
ATOM 796 N N . GLN A 1 103 ? 7.422 13.424 -5.123 1.00 77.06 103 GLN A N 1
ATOM 797 C CA . GLN A 1 103 ? 7.337 13.850 -3.725 1.00 77.06 103 GLN A CA 1
ATOM 798 C C . GLN A 1 103 ? 6.392 12.922 -2.955 1.00 77.06 103 GLN A C 1
ATOM 800 O O . GLN A 1 103 ? 5.534 12.295 -3.575 1.00 77.06 103 GLN A O 1
ATOM 805 N N . PRO A 1 104 ? 6.519 12.828 -1.622 1.00 69.19 104 PRO A N 1
ATOM 806 C CA . PRO A 1 104 ? 5.555 12.088 -0.819 1.00 69.19 104 PRO A CA 1
ATOM 807 C C . PRO A 1 104 ? 4.135 12.662 -0.942 1.00 69.19 104 PRO A C 1
ATOM 809 O O . PRO A 1 104 ? 3.964 13.872 -1.098 1.00 69.19 104 PRO A O 1
ATOM 812 N N . GLY A 1 105 ? 3.120 11.809 -0.820 1.00 65.19 105 GLY A N 1
ATOM 813 C CA . GLY A 1 105 ? 1.703 12.177 -0.802 1.00 65.19 105 GLY A CA 1
ATOM 814 C C . GLY A 1 105 ? 1.041 12.357 -2.173 1.00 65.19 105 GLY A C 1
ATOM 815 O O . GLY A 1 105 ? -0.054 12.921 -2.242 1.00 65.19 105 GLY A O 1
ATOM 816 N N . ILE A 1 106 ? 1.662 11.901 -3.268 1.00 73.31 106 ILE A N 1
ATOM 817 C CA . ILE A 1 106 ? 1.025 11.885 -4.596 1.00 73.31 106 ILE A CA 1
ATOM 818 C C . ILE A 1 106 ? -0.173 10.925 -4.560 1.00 73.31 106 ILE A C 1
ATOM 820 O O . ILE A 1 106 ? 0.002 9.718 -4.473 1.00 73.31 106 ILE A O 1
ATOM 824 N N . THR A 1 107 ? -1.388 11.464 -4.646 1.00 62.75 107 THR A N 1
ATOM 825 C CA . THR A 1 107 ? -2.649 10.693 -4.574 1.00 62.75 107 THR A CA 1
ATOM 826 C C . THR A 1 107 ? -3.561 10.899 -5.785 1.00 62.75 107 THR A C 1
ATOM 828 O O . THR A 1 107 ? -4.632 10.301 -5.872 1.00 62.75 107 THR A O 1
ATOM 831 N N . THR A 1 108 ? -3.167 11.781 -6.707 1.00 68.44 108 THR A N 1
ATOM 832 C CA . THR A 1 108 ? -3.969 12.212 -7.862 1.00 68.44 108 THR A CA 1
ATOM 833 C C . THR A 1 108 ? -3.354 11.825 -9.208 1.00 68.44 108 THR A C 1
ATOM 835 O O . THR A 1 108 ? -3.821 12.293 -10.245 1.00 68.44 108 THR A O 1
ATOM 838 N N . GLY A 1 109 ? -2.339 10.960 -9.211 1.00 76.75 109 GLY A N 1
ATOM 839 C CA . GLY A 1 109 ? -1.624 10.513 -10.397 1.00 76.75 109 GLY A CA 1
ATOM 840 C C . GLY A 1 109 ? -0.559 11.505 -10.852 1.00 76.75 109 GLY A C 1
ATOM 841 O O . GLY A 1 109 ? -0.855 12.616 -11.289 1.00 76.75 109 GLY A O 1
ATOM 842 N N . MET A 1 110 ? 0.700 11.080 -10.822 1.00 88.06 110 MET A N 1
ATOM 843 C CA . MET A 1 110 ? 1.822 11.781 -11.440 1.00 88.06 110 MET A CA 1
ATOM 844 C C . MET A 1 110 ? 2.326 10.997 -12.651 1.00 88.06 110 MET A C 1
ATOM 846 O O . MET A 1 110 ? 2.538 9.790 -12.570 1.00 88.06 110 MET A O 1
ATOM 850 N N . GLN A 1 111 ? 2.556 11.684 -13.771 1.00 92.44 111 GLN A N 1
ATOM 851 C CA . GLN A 1 111 ? 3.198 11.065 -14.928 1.00 92.44 111 GLN A CA 1
ATOM 852 C C . GLN A 1 111 ? 4.703 10.923 -14.708 1.00 92.44 111 GLN A C 1
ATOM 854 O O . GLN A 1 111 ? 5.404 11.900 -14.418 1.00 92.44 111 GLN A O 1
ATOM 859 N N . VAL A 1 112 ? 5.196 9.704 -14.890 1.00 93.88 112 VAL A N 1
ATOM 860 C CA . VAL A 1 112 ? 6.611 9.361 -14.785 1.00 93.88 112 VAL A CA 1
ATOM 861 C C . VAL A 1 112 ? 7.069 8.602 -16.017 1.00 93.88 112 VAL A C 1
ATOM 863 O O . VAL A 1 112 ? 6.340 7.778 -16.566 1.00 93.88 112 VAL A O 1
ATOM 866 N N . ASP A 1 113 ? 8.297 8.871 -16.428 1.00 94.88 113 ASP A N 1
ATOM 867 C CA . ASP A 1 113 ? 9.029 8.009 -17.342 1.00 94.88 113 ASP A CA 1
ATOM 868 C C . ASP A 1 113 ? 9.475 6.757 -16.591 1.00 94.88 113 ASP A C 1
ATOM 870 O O . ASP A 1 113 ? 9.962 6.853 -15.463 1.00 94.88 113 ASP A O 1
ATOM 874 N N . VAL A 1 114 ? 9.314 5.593 -17.216 1.00 95.38 114 VAL A N 1
ATOM 875 C CA . VAL A 1 114 ? 9.655 4.284 -16.656 1.00 95.38 114 VAL A CA 1
ATOM 876 C C . VAL A 1 114 ? 10.683 3.610 -17.547 1.00 95.38 114 VAL A C 1
ATOM 878 O O . VAL A 1 114 ? 10.508 3.517 -18.762 1.00 95.38 114 VAL A O 1
ATOM 881 N N . ALA A 1 115 ? 11.739 3.094 -16.929 1.00 95.38 115 ALA A N 1
ATOM 882 C CA . ALA A 1 115 ? 12.728 2.246 -17.571 1.00 95.38 115 ALA A CA 1
ATOM 883 C C . ALA A 1 115 ? 12.921 0.952 -16.772 1.00 95.38 115 ALA A C 1
ATOM 885 O O . ALA A 1 115 ? 12.950 0.961 -15.539 1.00 95.38 115 ALA A O 1
ATOM 886 N N . TYR A 1 116 ? 13.069 -0.165 -17.473 1.00 94.81 116 TYR A N 1
ATOM 887 C CA . TYR A 1 116 ? 13.456 -1.437 -16.883 1.00 94.81 116 TYR A CA 1
ATOM 888 C C . TYR A 1 116 ? 14.939 -1.430 -16.546 1.00 94.81 116 TYR A C 1
ATOM 890 O O . TYR A 1 116 ? 15.754 -1.004 -17.362 1.00 94.81 116 TYR A O 1
ATOM 898 N N . VAL A 1 117 ? 15.307 -1.933 -15.369 1.00 94.44 117 VAL A N 1
ATOM 899 C CA . VAL A 1 117 ? 16.711 -2.219 -15.061 1.00 94.44 117 VAL A CA 1
ATOM 900 C C . VAL A 1 117 ? 17.045 -3.587 -15.634 1.00 94.44 117 VAL A C 1
ATOM 902 O O . VAL A 1 117 ? 16.530 -4.600 -15.165 1.00 94.44 117 VAL A O 1
ATOM 905 N N . VAL A 1 118 ? 17.896 -3.598 -16.657 1.00 93.62 118 VAL A N 1
ATOM 906 C CA . VAL A 1 118 ? 18.317 -4.822 -17.354 1.00 93.62 118 VAL A CA 1
ATOM 907 C C . VAL A 1 118 ? 19.617 -5.398 -16.780 1.00 93.62 118 VAL A C 1
ATOM 909 O O . VAL A 1 118 ? 19.879 -6.590 -16.921 1.00 93.62 118 VAL A O 1
ATOM 912 N N . ASP A 1 119 ? 20.382 -4.572 -16.058 1.00 91.62 119 ASP A N 1
ATOM 913 C CA . ASP A 1 119 ? 21.566 -4.962 -15.289 1.00 91.62 119 ASP A CA 1
ATOM 914 C C . ASP A 1 119 ? 21.439 -4.483 -13.831 1.00 91.62 119 ASP A C 1
ATOM 916 O O . ASP A 1 119 ? 21.533 -3.288 -13.530 1.00 91.62 119 ASP A O 1
ATOM 920 N N . LEU A 1 120 ? 21.247 -5.424 -12.898 1.00 88.44 120 LEU A N 1
ATOM 921 C CA . LEU A 1 120 ? 21.057 -5.120 -11.475 1.00 88.44 120 LEU A CA 1
ATOM 922 C C . LEU A 1 120 ? 22.316 -4.575 -10.785 1.00 88.44 120 LEU A C 1
ATOM 924 O O . LEU A 1 120 ? 22.214 -4.037 -9.677 1.00 88.44 120 LEU A O 1
ATOM 928 N N . THR A 1 121 ? 23.491 -4.632 -11.425 1.00 88.88 121 THR A N 1
ATOM 929 C CA . THR A 1 121 ? 24.693 -3.968 -10.898 1.00 88.88 121 THR A CA 1
ATOM 930 C C . THR A 1 121 ? 24.534 -2.450 -10.825 1.00 88.88 121 THR A C 1
ATOM 932 O O . THR A 1 121 ? 25.270 -1.816 -10.072 1.00 88.88 121 THR A O 1
ATOM 935 N N . LEU A 1 122 ? 23.524 -1.869 -11.495 1.00 88.50 122 LEU A N 1
ATOM 936 C CA . LEU A 1 122 ? 23.107 -0.471 -11.324 1.00 88.50 122 LEU A CA 1
ATOM 937 C C . LEU A 1 122 ? 22.910 -0.092 -9.846 1.00 88.50 122 LEU A C 1
ATOM 939 O O . LEU A 1 122 ? 23.150 1.049 -9.453 1.00 88.50 122 LEU A O 1
ATOM 943 N N . GLY A 1 123 ? 22.524 -1.049 -8.994 1.00 84.00 123 GLY A N 1
ATOM 944 C CA . GLY A 1 123 ? 22.402 -0.832 -7.552 1.00 84.00 123 GLY A CA 1
ATOM 945 C C . GLY A 1 123 ? 23.696 -0.372 -6.867 1.00 84.00 123 GLY A C 1
ATOM 946 O O . GLY A 1 123 ? 23.613 0.238 -5.800 1.00 84.00 123 GLY A O 1
ATOM 947 N N . GLN A 1 124 ? 24.862 -0.615 -7.477 1.00 87.31 124 GLN A N 1
ATOM 948 C CA . GLN A 1 124 ? 26.184 -0.206 -6.986 1.00 87.31 124 GLN A CA 1
ATOM 949 C C . GLN A 1 124 ? 26.674 1.115 -7.589 1.00 87.31 124 GLN A C 1
ATOM 951 O O . GLN A 1 124 ? 27.653 1.686 -7.106 1.00 87.31 124 GLN A O 1
ATOM 956 N N . ASP A 1 125 ? 25.991 1.631 -8.609 1.00 88.94 125 ASP A N 1
ATOM 957 C CA . ASP A 1 125 ? 26.439 2.828 -9.302 1.00 88.94 125 ASP A CA 1
ATOM 958 C C . ASP A 1 125 ? 26.134 4.093 -8.482 1.00 88.94 125 ASP A C 1
ATOM 960 O O . ASP A 1 125 ? 25.205 4.170 -7.661 1.00 88.94 125 ASP A O 1
ATOM 964 N N . SER A 1 126 ? 26.959 5.118 -8.695 1.00 87.19 126 SER A N 1
ATOM 965 C CA . SER A 1 126 ? 26.800 6.437 -8.075 1.00 87.19 126 SER A CA 1
ATOM 966 C C . SER A 1 126 ? 25.901 7.376 -8.884 1.00 87.19 126 SER A C 1
ATOM 968 O O . SER A 1 126 ? 25.428 8.370 -8.336 1.00 87.19 126 SER A O 1
ATOM 970 N N . ALA A 1 127 ? 25.637 7.054 -10.151 1.00 90.06 127 ALA A N 1
ATOM 971 C CA . ALA A 1 127 ? 24.744 7.762 -11.061 1.00 90.06 127 ALA A CA 1
ATOM 972 C C . ALA A 1 127 ? 24.074 6.758 -12.010 1.00 90.06 127 ALA A C 1
ATOM 974 O O . ALA A 1 127 ? 24.564 5.642 -12.171 1.00 90.06 127 ALA A O 1
ATOM 975 N N . LEU A 1 128 ? 22.966 7.152 -12.637 1.00 91.25 128 LEU A N 1
ATOM 976 C CA . LEU A 1 128 ? 22.289 6.308 -13.620 1.00 91.25 128 LEU A CA 1
ATOM 977 C C . LEU A 1 128 ? 23.189 6.066 -14.838 1.00 91.25 128 LEU A C 1
ATOM 979 O O . LEU A 1 128 ? 23.532 7.011 -15.551 1.00 91.25 128 LEU A O 1
ATOM 983 N N . ASP A 1 129 ? 23.507 4.796 -15.088 1.00 92.00 129 ASP A N 1
ATOM 984 C CA . ASP A 1 129 ? 24.129 4.326 -16.322 1.00 92.00 129 ASP A CA 1
ATOM 985 C C . ASP A 1 129 ? 23.039 3.961 -17.350 1.00 92.00 129 ASP A C 1
ATOM 987 O O . ASP A 1 129 ? 22.315 2.977 -17.154 1.00 92.00 129 ASP A O 1
ATOM 991 N N . PRO A 1 130 ? 22.902 4.714 -18.460 1.00 90.88 130 PRO A N 1
ATOM 992 C CA . PRO A 1 130 ? 21.926 4.411 -19.503 1.00 90.88 130 PRO A CA 1
ATOM 993 C C . PRO A 1 130 ? 22.113 3.030 -20.143 1.00 90.88 130 PRO A C 1
ATOM 995 O O . PRO A 1 130 ? 21.155 2.478 -20.673 1.00 90.88 130 PRO A O 1
ATOM 998 N N . ALA A 1 131 ? 23.317 2.447 -20.094 1.00 92.00 131 ALA A N 1
ATOM 999 C CA . ALA A 1 131 ? 23.571 1.118 -20.643 1.00 92.00 131 ALA A CA 1
ATOM 1000 C C . ALA A 1 131 ? 22.931 -0.004 -19.806 1.00 92.00 131 ALA A C 1
ATOM 1002 O O . ALA A 1 131 ? 22.706 -1.098 -20.328 1.00 92.00 131 ALA A O 1
ATOM 1003 N N . LYS A 1 132 ? 22.577 0.266 -18.544 1.00 93.69 132 LYS A N 1
ATOM 1004 C CA . LYS A 1 132 ? 21.991 -0.708 -17.606 1.00 93.69 132 LYS A CA 1
ATOM 1005 C C . LYS A 1 132 ? 20.470 -0.657 -17.524 1.00 93.69 132 LYS A C 1
ATOM 1007 O O . LYS A 1 132 ? 19.860 -1.428 -16.780 1.00 93.69 132 LYS A O 1
ATOM 1012 N N . VAL A 1 133 ? 19.853 0.241 -18.286 1.00 94.00 133 VAL A N 1
ATOM 1013 C CA . VAL A 1 133 ? 18.402 0.408 -18.337 1.00 94.00 133 VAL A CA 1
ATOM 1014 C C . VAL A 1 133 ? 17.882 0.333 -19.766 1.00 94.00 133 VAL A C 1
ATOM 1016 O O . VAL A 1 133 ? 18.623 0.556 -20.725 1.00 94.00 133 VAL A O 1
ATOM 1019 N N . ASP A 1 134 ? 16.601 0.021 -19.908 1.00 93.50 134 ASP A N 1
ATOM 1020 C CA . ASP A 1 134 ? 15.886 0.121 -21.176 1.00 93.50 134 ASP A CA 1
ATOM 1021 C C . ASP A 1 134 ? 14.562 0.858 -20.984 1.00 93.50 134 ASP A C 1
ATOM 1023 O O . ASP A 1 134 ? 13.826 0.591 -20.033 1.00 93.50 134 ASP A O 1
ATOM 1027 N N . TYR A 1 135 ? 14.277 1.833 -21.844 1.00 93.50 135 TYR A N 1
ATOM 1028 C CA . TYR A 1 135 ? 13.104 2.688 -21.679 1.00 93.50 135 TYR A CA 1
ATOM 1029 C C . TYR A 1 135 ? 11.829 1.906 -21.994 1.00 93.50 135 TYR A C 1
ATOM 1031 O O . TYR A 1 135 ? 11.683 1.350 -23.080 1.00 93.50 135 TYR A O 1
ATOM 1039 N N . ALA A 1 136 ? 10.890 1.895 -21.050 1.00 93.19 136 ALA A N 1
ATOM 1040 C CA . ALA A 1 136 ? 9.642 1.153 -21.169 1.00 93.19 136 ALA A CA 1
ATOM 1041 C C . ALA A 1 136 ? 8.477 2.051 -21.604 1.00 93.19 136 ALA A C 1
ATOM 1043 O O . ALA A 1 136 ? 7.639 1.620 -22.393 1.00 93.19 136 ALA A O 1
ATOM 1044 N N . GLY A 1 137 ? 8.403 3.292 -21.116 1.00 94.19 137 GLY A N 1
ATOM 1045 C CA . GLY A 1 137 ? 7.318 4.203 -21.478 1.00 94.19 137 GLY A CA 1
ATOM 1046 C C . GLY A 1 137 ? 6.974 5.228 -20.404 1.00 94.19 137 GLY A C 1
ATOM 1047 O O . GLY A 1 137 ? 7.814 5.591 -19.585 1.00 94.19 137 GLY A O 1
ATOM 1048 N N . ILE A 1 138 ? 5.721 5.681 -20.416 1.00 95.31 138 ILE A N 1
ATOM 1049 C CA . ILE A 1 138 ? 5.171 6.683 -19.500 1.00 95.31 138 ILE A CA 1
ATOM 1050 C C . ILE A 1 138 ? 4.063 6.022 -18.687 1.00 95.31 138 ILE A C 1
ATOM 1052 O O . ILE A 1 138 ? 3.107 5.496 -19.262 1.00 95.31 138 ILE A O 1
ATOM 1056 N N . ALA A 1 139 ? 4.171 6.095 -17.363 1.00 93.75 139 ALA A N 1
ATOM 1057 C CA . ALA A 1 139 ? 3.180 5.588 -16.424 1.00 93.75 139 ALA A CA 1
ATOM 1058 C C . ALA A 1 139 ? 2.553 6.708 -15.593 1.00 93.75 139 ALA A C 1
ATOM 1060 O O . ALA A 1 139 ? 3.128 7.786 -15.439 1.00 93.75 139 ALA A O 1
ATOM 1061 N N . ILE A 1 140 ? 1.383 6.426 -15.026 1.00 89.25 140 ILE A N 1
ATOM 1062 C CA . ILE A 1 140 ? 0.764 7.231 -13.975 1.00 89.25 140 ILE A CA 1
ATOM 1063 C C . ILE A 1 140 ? 0.992 6.514 -12.648 1.00 89.25 140 ILE A C 1
ATOM 1065 O O . ILE A 1 140 ? 0.558 5.370 -12.475 1.00 89.25 140 ILE A O 1
ATOM 1069 N N . VAL A 1 141 ? 1.666 7.193 -11.720 1.00 88.44 141 VAL A N 1
ATOM 1070 C CA . VAL A 1 141 ? 1.984 6.665 -10.392 1.00 88.44 141 VAL A CA 1
ATOM 1071 C C . VAL A 1 141 ? 1.391 7.506 -9.281 1.00 88.44 141 VAL A C 1
ATOM 1073 O O . VAL A 1 141 ? 1.306 8.728 -9.392 1.00 88.44 141 VAL A O 1
ATOM 1076 N N . ASP A 1 142 ? 1.072 6.834 -8.186 1.00 82.88 142 ASP A N 1
ATOM 1077 C CA . ASP A 1 142 ? 0.833 7.453 -6.891 1.00 82.88 142 ASP A CA 1
A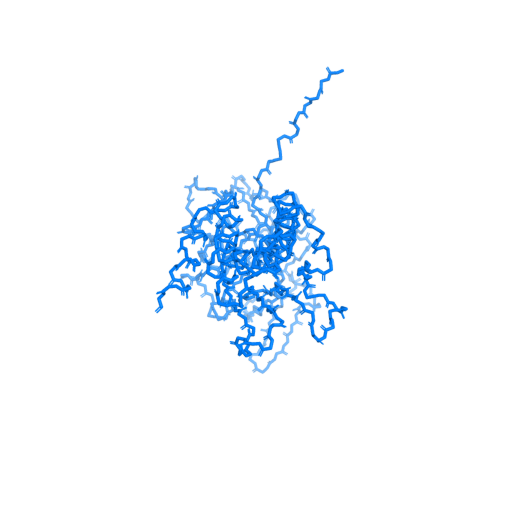TOM 1078 C C . ASP A 1 142 ? 1.914 7.061 -5.895 1.00 82.88 142 ASP A C 1
ATOM 1080 O O . ASP A 1 142 ? 2.488 5.973 -5.977 1.00 82.88 142 ASP A O 1
ATOM 1084 N N . ASP A 1 143 ? 2.152 7.941 -4.927 1.00 74.62 143 ASP A N 1
ATOM 1085 C CA . ASP A 1 143 ? 2.813 7.561 -3.689 1.00 74.62 143 ASP A CA 1
ATOM 1086 C C . ASP A 1 143 ? 1.783 6.806 -2.855 1.00 74.62 143 ASP A C 1
ATOM 1088 O O . ASP A 1 143 ? 0.801 7.370 -2.364 1.00 74.62 143 ASP A O 1
ATOM 1092 N N . GLN A 1 144 ? 1.994 5.504 -2.735 1.00 64.75 144 GLN A N 1
ATOM 1093 C CA . GLN A 1 144 ? 1.309 4.714 -1.732 1.00 64.75 144 GLN A CA 1
ATOM 1094 C C . GLN A 1 144 ? 2.313 4.412 -0.626 1.00 64.75 144 GLN A C 1
ATOM 1096 O O . GLN A 1 144 ? 3.477 4.129 -0.915 1.00 64.75 144 GLN A O 1
ATOM 1101 N N . PRO A 1 145 ? 1.896 4.399 0.649 1.00 52.66 145 PRO A N 1
ATOM 1102 C CA . PRO A 1 145 ? 2.693 3.712 1.645 1.00 52.66 145 PRO A CA 1
ATOM 1103 C C . PRO A 1 145 ? 2.868 2.271 1.148 1.00 52.66 145 PRO A C 1
ATOM 1105 O O . PRO A 1 145 ? 1.884 1.610 0.818 1.00 52.66 145 PRO A O 1
ATOM 1108 N N . GLY A 1 146 ? 4.113 1.800 1.016 1.00 51.34 146 GLY A N 1
ATOM 1109 C CA . GLY A 1 146 ? 4.363 0.434 0.544 1.00 51.34 146 GLY A CA 1
ATOM 1110 C C . GLY A 1 146 ? 3.617 -0.572 1.412 1.00 51.34 146 GLY A C 1
ATOM 1111 O O . GLY A 1 146 ? 3.371 -0.297 2.589 1.00 51.34 146 GLY A O 1
ATOM 1112 N N . LEU A 1 147 ? 3.269 -1.746 0.878 1.00 50.47 147 LEU A N 1
ATOM 1113 C CA . LEU A 1 147 ? 2.441 -2.723 1.595 1.00 50.47 147 LEU A CA 1
ATOM 1114 C C . LEU A 1 147 ? 2.973 -3.036 3.005 1.00 50.47 147 LEU A C 1
ATOM 1116 O O . LEU A 1 147 ? 2.205 -3.258 3.934 1.00 50.47 147 LEU A O 1
ATOM 1120 N N . LEU A 1 148 ? 4.297 -3.010 3.182 1.00 49.59 148 LEU A N 1
ATOM 1121 C CA . LEU A 1 148 ? 4.969 -3.187 4.471 1.00 49.59 148 LEU A CA 1
ATOM 1122 C C . LEU A 1 148 ? 4.771 -2.007 5.440 1.00 49.59 148 LEU A C 1
ATOM 1124 O O . LEU A 1 148 ? 4.622 -2.238 6.635 1.00 49.59 148 LEU A O 1
ATOM 1128 N N . ALA A 1 149 ? 4.725 -0.770 4.945 1.00 53.25 149 ALA A N 1
ATOM 1129 C CA . ALA A 1 149 ? 4.424 0.420 5.741 1.00 53.25 149 ALA A CA 1
ATOM 1130 C C . ALA A 1 149 ? 2.930 0.500 6.093 1.00 53.25 149 ALA A C 1
ATOM 1132 O O . ALA A 1 149 ? 2.595 0.825 7.229 1.00 53.25 149 ALA A O 1
ATOM 1133 N N . VAL A 1 150 ? 2.035 0.118 5.167 1.00 56.88 150 VAL A N 1
ATOM 1134 C CA . VAL A 1 150 ? 0.602 -0.069 5.468 1.00 56.88 150 VAL A CA 1
ATOM 1135 C C . VAL A 1 150 ? 0.432 -1.159 6.518 1.00 56.88 150 VAL A C 1
ATOM 1137 O O . VAL A 1 150 ? -0.294 -0.954 7.482 1.00 56.88 150 VAL A O 1
ATOM 1140 N N . ARG A 1 151 ? 1.141 -2.290 6.388 1.00 57.59 151 ARG A N 1
ATOM 1141 C CA . ARG A 1 151 ? 1.133 -3.368 7.389 1.00 57.59 151 ARG A CA 1
ATOM 1142 C C . ARG A 1 151 ? 1.597 -2.894 8.761 1.00 57.59 151 ARG A C 1
ATOM 1144 O O . ARG A 1 151 ? 0.884 -3.131 9.729 1.00 57.59 151 ARG A O 1
ATOM 1151 N N . ALA A 1 152 ? 2.749 -2.233 8.847 1.00 58.59 152 ALA A N 1
ATOM 1152 C CA . ALA A 1 152 ? 3.283 -1.740 10.114 1.00 58.59 152 ALA A CA 1
ATOM 1153 C C . ALA A 1 152 ? 2.349 -0.698 10.752 1.00 58.59 152 ALA A C 1
ATOM 1155 O O . ALA A 1 152 ? 1.910 -0.879 11.883 1.00 58.59 152 ALA A O 1
ATOM 1156 N N . GLY A 1 153 ? 1.940 0.320 9.986 1.00 70.75 153 GLY A N 1
ATOM 1157 C CA . GLY A 1 153 ? 1.046 1.363 10.484 1.00 70.75 153 GLY A CA 1
ATOM 1158 C C . GLY A 1 153 ? -0.338 0.839 10.869 1.00 70.75 153 GLY A C 1
ATOM 1159 O O . GLY A 1 153 ? -0.949 1.340 11.808 1.00 70.75 153 GLY A O 1
ATOM 1160 N N . LEU A 1 154 ? -0.844 -0.189 10.186 1.00 77.12 154 LEU A N 1
ATOM 1161 C CA . LEU A 1 154 ? -2.129 -0.792 10.520 1.00 77.12 154 LEU A CA 1
ATOM 1162 C C . LEU A 1 154 ? -2.057 -1.613 11.811 1.00 77.12 154 LEU A C 1
ATOM 1164 O O . LEU A 1 154 ? -2.974 -1.513 12.620 1.00 77.12 154 LEU A O 1
ATOM 1168 N N . ILE A 1 155 ? -0.973 -2.363 12.038 1.00 79.19 155 ILE A N 1
ATOM 1169 C CA . ILE A 1 155 ? -0.747 -3.075 13.307 1.00 79.19 155 ILE A CA 1
ATOM 1170 C C . ILE A 1 155 ? -0.724 -2.076 14.469 1.00 79.19 155 ILE A C 1
ATOM 1172 O O . ILE A 1 155 ? -1.455 -2.263 15.443 1.00 79.19 155 ILE A O 1
ATOM 1176 N N . ASP A 1 156 ? 0.033 -0.985 14.335 1.00 82.38 156 ASP A N 1
ATOM 1177 C CA . ASP A 1 156 ? 0.136 0.049 15.370 1.00 82.38 156 ASP A CA 1
ATOM 1178 C C . ASP A 1 156 ? -1.215 0.739 15.622 1.00 82.38 156 ASP A C 1
ATOM 1180 O O . ASP A 1 156 ? -1.603 0.977 16.770 1.00 82.38 156 ASP A O 1
ATOM 1184 N N . ARG A 1 157 ? -1.983 1.020 14.558 1.00 86.19 157 ARG A N 1
ATOM 1185 C CA . ARG A 1 157 ? -3.335 1.595 14.669 1.00 86.19 157 ARG A CA 1
ATOM 1186 C C . ARG A 1 157 ? -4.312 0.629 15.339 1.00 86.19 157 ARG A C 1
ATOM 1188 O O . ARG A 1 157 ? -5.089 1.069 16.181 1.00 86.19 157 ARG A O 1
ATOM 1195 N N . VAL A 1 158 ? -4.260 -0.668 15.023 1.00 87.56 158 VAL A N 1
ATOM 1196 C CA . VAL A 1 158 ? -5.081 -1.691 15.692 1.00 87.56 158 VAL A CA 1
ATOM 1197 C C . VAL A 1 158 ? -4.728 -1.770 17.176 1.00 87.56 158 VAL A C 1
ATOM 1199 O O . VAL A 1 158 ? -5.625 -1.698 18.009 1.00 87.56 158 VAL A O 1
ATOM 1202 N N . GLN A 1 159 ? -3.443 -1.834 17.531 1.00 87.88 159 GLN A N 1
ATOM 1203 C CA . GLN A 1 159 ? -3.010 -1.835 18.934 1.00 87.88 159 GLN A CA 1
ATOM 1204 C C . GLN A 1 159 ? -3.446 -0.566 19.675 1.00 87.88 159 GLN A C 1
ATOM 1206 O O . GLN A 1 159 ? -3.930 -0.643 20.803 1.00 87.88 159 GLN A O 1
ATOM 1211 N N . SER A 1 160 ? -3.346 0.597 19.027 1.00 89.69 160 SER A N 1
ATOM 1212 C CA . SER A 1 160 ? -3.812 1.870 19.588 1.00 89.69 160 SER A CA 1
ATOM 1213 C C . SER A 1 160 ? -5.323 1.868 19.838 1.00 89.69 160 SER A C 1
ATOM 1215 O O . SER A 1 160 ? -5.768 2.342 20.882 1.00 89.69 160 SER A O 1
ATOM 1217 N N . LEU A 1 161 ? -6.115 1.293 18.922 1.00 90.56 161 LEU A N 1
ATOM 1218 C CA . LEU A 1 161 ? -7.560 1.117 19.102 1.00 90.56 161 LEU A CA 1
ATOM 1219 C C . LEU A 1 161 ? -7.880 0.203 20.287 1.00 90.56 161 LEU A C 1
ATOM 1221 O O . LEU A 1 161 ? -8.742 0.548 21.095 1.00 90.56 161 LEU A O 1
ATOM 1225 N N . VAL A 1 162 ? -7.184 -0.935 20.407 1.00 90.38 162 VAL A N 1
ATOM 1226 C CA . VAL A 1 162 ? -7.359 -1.850 21.545 1.00 90.38 162 VAL A CA 1
ATOM 1227 C C . VAL A 1 162 ? -7.077 -1.112 22.850 1.00 90.38 162 VAL A C 1
ATOM 1229 O O . VAL A 1 162 ? -7.935 -1.098 23.729 1.00 90.38 162 VAL A O 1
ATOM 1232 N N . SER A 1 163 ? -5.930 -0.439 22.959 1.00 90.69 163 SER A N 1
ATOM 1233 C CA . SER A 1 163 ? -5.555 0.327 24.153 1.00 90.69 163 SER A CA 1
ATOM 1234 C C . SER A 1 163 ? -6.579 1.409 24.500 1.00 90.69 163 SER A C 1
ATOM 1236 O O . SER A 1 163 ? -7.025 1.481 25.643 1.00 90.69 163 SER A O 1
ATOM 1238 N N . ALA A 1 164 ? -7.032 2.193 23.517 1.00 92.12 164 ALA A N 1
ATOM 1239 C CA . ALA A 1 164 ? -8.044 3.224 23.739 1.00 92.12 164 ALA A CA 1
ATOM 1240 C C . ALA A 1 164 ? -9.370 2.632 24.246 1.00 92.12 164 ALA A C 1
ATOM 1242 O O . ALA A 1 164 ? -9.979 3.160 25.175 1.00 92.12 164 ALA A O 1
ATOM 1243 N N . LEU A 1 165 ? -9.818 1.505 23.684 1.00 91.75 165 LEU A N 1
ATOM 1244 C CA . LEU A 1 165 ? -11.037 0.835 24.140 1.00 91.75 165 LEU A CA 1
ATOM 1245 C C . LEU A 1 165 ? -10.885 0.220 25.531 1.00 91.75 165 LEU A C 1
ATOM 1247 O O . LEU A 1 165 ? -11.836 0.283 26.314 1.00 91.75 165 LEU A O 1
ATOM 1251 N N . LYS A 1 166 ? -9.713 -0.329 25.869 1.00 91.62 166 LYS A N 1
ATOM 1252 C CA . LYS A 1 166 ? -9.417 -0.793 27.232 1.00 91.62 166 LYS A CA 1
ATOM 1253 C C . LYS A 1 166 ? -9.537 0.351 28.234 1.00 91.62 166 LYS A C 1
ATOM 1255 O O . LYS A 1 166 ? -10.217 0.201 29.247 1.00 91.62 166 LYS A O 1
ATOM 1260 N N . GLU A 1 167 ? -8.939 1.501 27.928 1.00 91.25 167 GLU A N 1
ATOM 1261 C CA . GLU A 1 167 ? -8.993 2.695 28.778 1.00 91.25 167 GLU A CA 1
ATOM 1262 C C . GLU A 1 167 ? -10.423 3.225 28.935 1.00 91.25 167 GLU A C 1
ATOM 1264 O O . GLU A 1 167 ? -10.869 3.485 30.053 1.00 91.25 167 GLU A O 1
ATOM 1269 N N . LEU A 1 168 ? -11.170 3.336 27.833 1.00 91.88 168 LEU A N 1
ATOM 1270 C CA . LEU A 1 168 ? -12.531 3.879 27.836 1.00 91.88 168 LEU A CA 1
ATOM 1271 C C . LEU A 1 168 ? -13.545 2.957 28.523 1.00 91.88 168 LEU A C 1
ATOM 1273 O O . LEU A 1 168 ? -14.453 3.435 29.203 1.00 91.88 168 LEU A O 1
ATOM 1277 N N . SER A 1 169 ? -13.419 1.641 28.335 1.00 88.88 169 SER A N 1
ATOM 1278 C CA . SER A 1 169 ? -14.355 0.655 28.895 1.00 88.88 169 SER A CA 1
ATOM 1279 C C . SER A 1 169 ? -13.926 0.113 30.263 1.00 88.88 169 SER A C 1
ATOM 1281 O O . SER A 1 169 ? -14.737 -0.485 30.977 1.00 88.88 169 SER A O 1
ATOM 1283 N N . GLY A 1 170 ? -12.655 0.279 30.641 1.00 86.31 170 GLY A N 1
ATOM 1284 C CA . GLY A 1 170 ? -12.055 -0.366 31.809 1.00 86.31 170 GLY A CA 1
ATOM 1285 C C . GLY A 1 170 ? -12.107 -1.895 31.727 1.00 86.31 170 GLY A C 1
ATOM 1286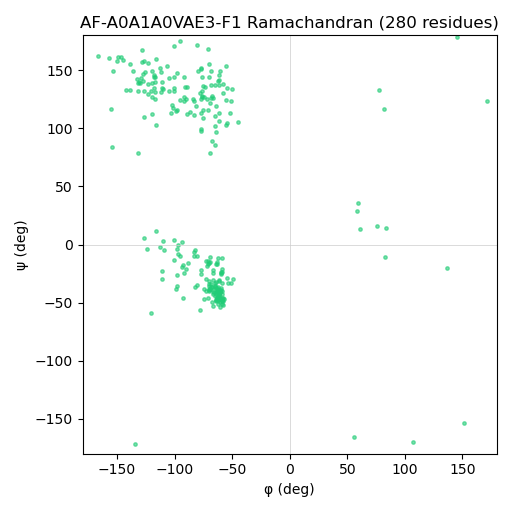 O O . GLY A 1 170 ? -12.397 -2.546 32.738 1.00 86.31 170 GLY A O 1
ATOM 1287 N N . GLN A 1 171 ? -11.962 -2.466 30.528 1.00 83.50 171 GLN A N 1
ATOM 1288 C CA . GLN A 1 171 ? -11.952 -3.911 30.279 1.00 83.50 171 GLN A CA 1
ATOM 1289 C C . GLN A 1 171 ? -10.622 -4.362 29.700 1.00 83.50 171 GLN A C 1
ATOM 1291 O O . GLN A 1 171 ? -10.024 -3.648 28.903 1.00 83.50 171 GLN A O 1
ATOM 1296 N N . GLU A 1 172 ? -10.204 -5.575 30.054 1.00 85.38 172 GLU A N 1
ATOM 1297 C CA . GLU A 1 172 ? -9.152 -6.258 29.310 1.00 85.38 172 GLU A CA 1
ATOM 1298 C C . GLU A 1 172 ? -9.720 -6.804 28.003 1.00 85.38 172 GLU A C 1
ATOM 1300 O O . GLU A 1 172 ? -10.787 -7.417 27.987 1.00 85.38 172 GLU A O 1
ATOM 1305 N N . LEU A 1 173 ? -9.004 -6.549 26.911 1.00 82.50 173 LEU A N 1
ATOM 1306 C CA . LEU A 1 173 ? -9.409 -6.901 25.548 1.00 82.50 173 LEU A CA 1
ATOM 1307 C C . LEU A 1 173 ? -8.341 -7.719 24.807 1.00 82.50 173 LEU A C 1
ATOM 1309 O O . LEU A 1 173 ? -8.520 -7.976 23.624 1.00 82.50 173 LEU A O 1
ATOM 1313 N N . ASP A 1 174 ? -7.246 -8.128 25.462 1.00 77.38 174 ASP A N 1
ATOM 1314 C CA . ASP A 1 174 ? -6.129 -8.817 24.785 1.00 77.38 174 ASP A CA 1
ATOM 1315 C C . ASP A 1 174 ? -6.560 -10.134 24.141 1.00 77.38 174 ASP A C 1
ATOM 1317 O O . ASP A 1 174 ? -6.210 -10.402 22.995 1.00 77.38 174 ASP A O 1
ATOM 1321 N N . ASP A 1 175 ? -7.398 -10.904 24.836 1.00 73.56 175 ASP A N 1
ATOM 1322 C CA . ASP A 1 175 ? -7.925 -12.178 24.336 1.00 73.56 175 ASP A CA 1
ATOM 1323 C C . ASP A 1 175 ? -8.952 -11.995 23.202 1.00 73.56 175 ASP A C 1
ATOM 1325 O O . ASP A 1 175 ? -9.298 -12.952 22.512 1.00 73.56 175 ASP A O 1
ATOM 1329 N N . TYR A 1 176 ? -9.453 -10.770 23.008 1.00 75.25 176 TYR A N 1
ATOM 1330 C CA . TYR A 1 176 ? -10.426 -10.418 21.968 1.00 75.25 176 TYR A CA 1
ATOM 1331 C C . TYR A 1 176 ? -9.816 -9.564 20.846 1.00 75.25 176 TYR A C 1
ATOM 1333 O O . TYR A 1 176 ? -10.491 -9.251 19.862 1.00 75.25 176 TYR A O 1
ATOM 1341 N N . ALA A 1 177 ? -8.548 -9.167 20.981 1.00 77.31 177 ALA A N 1
ATOM 1342 C CA . ALA A 1 177 ? -7.855 -8.337 20.013 1.00 77.31 177 ALA A CA 1
ATOM 1343 C C . ALA A 1 177 ? -7.627 -9.127 18.716 1.00 77.31 177 ALA A C 1
ATOM 1345 O O . ALA A 1 177 ? -7.043 -10.215 18.754 1.00 77.31 177 ALA A O 1
ATOM 1346 N N . PRO A 1 178 ? -8.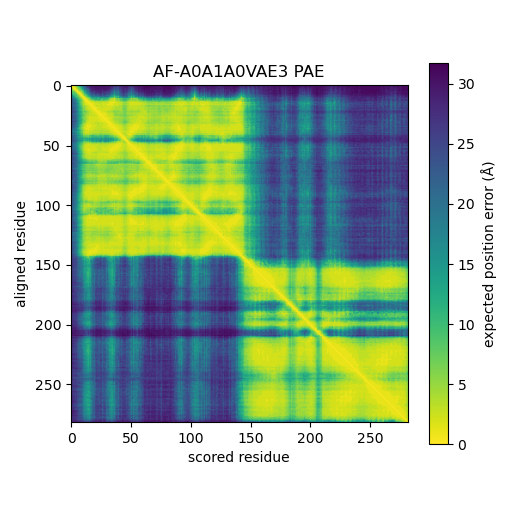051 -8.604 17.552 1.00 79.12 178 PRO A N 1
ATOM 1347 C CA . PRO A 1 178 ? -7.876 -9.331 16.312 1.00 79.12 178 PRO A CA 1
ATOM 1348 C C . PRO A 1 178 ? -6.395 -9.415 15.949 1.00 79.12 178 PRO A C 1
ATOM 1350 O O . PRO A 1 178 ? -5.657 -8.430 16.042 1.00 79.12 178 PRO A O 1
ATOM 1353 N N . GLN A 1 179 ? -5.967 -10.590 15.499 1.00 75.69 179 GLN A N 1
ATOM 1354 C CA . GLN A 1 179 ? -4.577 -10.826 15.123 1.00 75.69 179 GLN A CA 1
ATOM 1355 C C . GLN A 1 179 ? -4.379 -10.699 13.608 1.00 75.69 179 GLN A C 1
ATOM 1357 O O . GLN A 1 179 ? -5.279 -11.030 12.828 1.00 75.69 179 GLN A O 1
ATOM 1362 N N . PRO A 1 180 ? -3.203 -10.240 13.147 1.00 72.00 180 PRO A N 1
ATOM 1363 C CA . PRO A 1 180 ? -2.873 -10.347 11.737 1.00 72.00 180 PRO A CA 1
ATOM 1364 C C . PRO A 1 180 ? -2.846 -11.829 11.340 1.00 72.00 180 PRO A C 1
ATOM 1366 O O . PRO A 1 180 ? -2.291 -12.658 12.064 1.00 72.00 180 PRO A O 1
ATOM 1369 N N . LEU A 1 181 ? -3.412 -12.161 10.177 1.00 69.69 181 LEU A N 1
ATOM 1370 C CA . LEU A 1 181 ? -3.383 -13.499 9.592 1.00 69.69 181 LEU A CA 1
ATOM 1371 C C . LEU A 1 181 ? -1.929 -13.861 9.245 1.00 69.69 181 LEU A C 1
ATOM 1373 O O . LEU A 1 181 ? -1.440 -13.614 8.142 1.00 69.69 181 LEU A O 1
ATOM 1377 N N . GLY A 1 182 ? -1.218 -14.388 10.238 1.00 54.53 182 GLY A N 1
ATOM 1378 C CA . GLY A 1 182 ? 0.104 -14.985 10.119 1.00 54.53 182 GLY A CA 1
ATOM 1379 C C . GLY A 1 182 ? 0.015 -16.505 9.948 1.00 54.53 182 GLY A C 1
ATOM 1380 O O . GLY A 1 182 ? -1.067 -17.078 10.063 1.00 54.53 182 GLY A O 1
ATOM 1381 N N . PRO A 1 183 ? 1.151 -17.191 9.730 1.00 38.16 183 PRO A N 1
ATOM 1382 C CA . PRO A 1 183 ? 1.196 -18.646 9.529 1.00 38.16 183 PRO A CA 1
ATOM 1383 C C . PRO A 1 183 ? 0.629 -19.475 10.698 1.00 38.16 183 PRO A C 1
ATOM 1385 O O . PRO A 1 183 ? 0.422 -20.672 10.535 1.00 38.16 183 PRO A O 1
ATOM 1388 N N . ASN A 1 184 ? 0.372 -18.851 11.852 1.00 42.97 184 ASN A N 1
ATOM 1389 C CA . ASN A 1 184 ? -0.087 -19.501 13.078 1.00 42.97 184 ASN A CA 1
ATOM 1390 C C . ASN A 1 184 ? -1.547 -19.177 13.453 1.00 42.97 184 ASN A C 1
ATOM 1392 O O . ASN A 1 184 ? -1.983 -19.598 14.519 1.00 42.97 184 ASN A O 1
ATOM 1396 N N . ALA A 1 185 ? -2.287 -18.414 12.639 1.00 48.97 185 ALA A N 1
ATOM 1397 C CA . ALA A 1 185 ? -3.690 -18.108 12.928 1.00 48.97 185 ALA A CA 1
ATOM 1398 C C . ALA A 1 185 ? -4.553 -19.376 12.811 1.00 48.97 185 ALA A C 1
ATOM 1400 O O . ALA A 1 185 ? -4.498 -20.070 11.790 1.00 48.97 185 ALA A O 1
ATOM 1401 N N . VAL A 1 186 ? -5.341 -19.689 13.842 1.00 45.78 186 VAL A N 1
ATOM 1402 C CA . VAL A 1 186 ? -6.188 -20.886 13.864 1.00 45.78 186 VAL A CA 1
ATOM 1403 C C . VAL A 1 186 ? -7.575 -20.532 13.326 1.00 45.78 186 VAL A C 1
ATOM 1405 O O . VAL A 1 186 ? -8.099 -19.437 13.524 1.00 45.78 186 VAL A O 1
ATOM 1408 N N . GLN A 1 187 ? -8.186 -21.467 12.599 1.00 43.38 187 GLN A N 1
ATOM 1409 C CA . GLN A 1 187 ? -9.553 -21.333 12.103 1.00 43.38 187 GLN A CA 1
ATOM 1410 C C . GLN A 1 187 ? -10.521 -21.2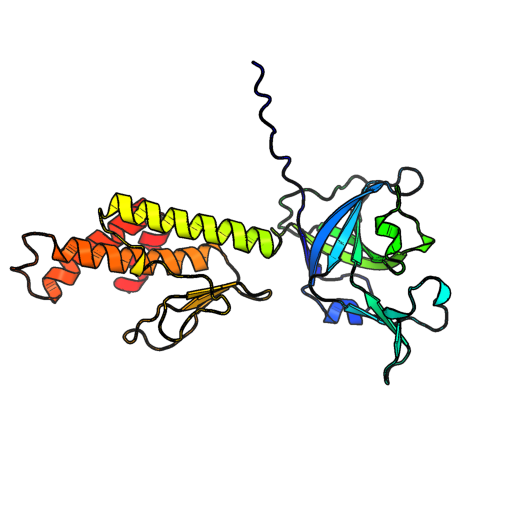04 13.296 1.00 43.38 187 GLN A C 1
ATOM 1412 O O . GLN A 1 187 ? -10.756 -22.181 14.002 1.00 43.38 187 GLN A O 1
ATOM 1417 N N . GLY A 1 188 ? -11.044 -19.995 13.525 1.00 51.66 188 GLY A N 1
ATOM 1418 C CA . GLY A 1 188 ? -11.891 -19.645 14.676 1.00 51.66 188 GLY A CA 1
ATOM 1419 C C . GLY A 1 188 ? -11.534 -18.299 15.320 1.00 51.66 188 GLY A C 1
ATOM 1420 O O . GLY A 1 188 ? -12.387 -17.691 15.960 1.00 51.66 188 GLY A O 1
ATOM 1421 N N . ASP A 1 189 ? -10.315 -17.802 15.097 1.00 59.41 189 ASP A N 1
ATOM 1422 C CA . ASP A 1 189 ? -9.850 -16.531 15.658 1.00 59.41 189 ASP A CA 1
ATOM 1423 C C . ASP A 1 189 ? -10.374 -15.318 14.866 1.00 59.41 189 ASP A C 1
ATOM 1425 O O . ASP A 1 189 ? -10.552 -15.374 13.644 1.00 59.41 189 ASP A O 1
ATOM 1429 N N . LYS A 1 190 ? -10.576 -14.181 15.548 1.00 70.12 190 LYS A N 1
ATOM 1430 C CA . LYS A 1 190 ? -10.803 -12.887 14.885 1.00 70.12 190 LYS A CA 1
ATOM 1431 C C . LYS A 1 190 ? -9.501 -12.430 14.255 1.00 70.12 190 LYS A C 1
ATOM 1433 O O . LYS A 1 190 ? -8.521 -12.170 14.953 1.00 70.12 190 LYS A O 1
ATOM 1438 N N . VAL A 1 191 ? -9.483 -12.330 12.933 1.00 75.06 191 VAL A N 1
ATOM 1439 C CA . VAL A 1 191 ? -8.248 -12.082 12.185 1.00 75.06 191 VAL A CA 1
ATOM 1440 C C . VAL A 1 191 ? -8.446 -11.049 11.097 1.00 75.06 191 VAL A C 1
ATOM 1442 O O . VAL A 1 191 ? -9.514 -10.948 10.494 1.00 75.06 191 VAL A O 1
ATOM 1445 N N . TYR A 1 192 ? -7.389 -10.298 10.806 1.00 74.31 192 TYR A N 1
ATOM 1446 C CA . TYR A 1 192 ? -7.326 -9.463 9.612 1.00 74.31 192 TYR A CA 1
ATOM 1447 C C . TYR A 1 192 ? -6.158 -9.878 8.724 1.00 74.31 192 TYR A C 1
ATOM 1449 O O . TYR A 1 192 ? -5.067 -10.176 9.199 1.00 74.31 192 TYR A O 1
ATOM 1457 N N . ALA A 1 193 ? -6.374 -9.906 7.413 1.00 68.25 193 ALA A N 1
ATOM 1458 C CA . ALA A 1 193 ? -5.347 -10.217 6.432 1.00 68.25 193 ALA A CA 1
ATOM 1459 C C . ALA A 1 193 ? -5.012 -8.968 5.623 1.00 68.25 193 ALA A C 1
ATOM 1461 O O . ALA A 1 193 ? -5.893 -8.204 5.239 1.00 68.25 193 ALA A O 1
ATOM 1462 N N . ILE A 1 194 ? -3.728 -8.784 5.341 1.00 69.44 194 ILE A N 1
ATOM 1463 C CA . ILE A 1 194 ? -3.247 -7.692 4.499 1.00 69.44 194 ILE A CA 1
ATOM 1464 C C . ILE A 1 194 ? -2.627 -8.339 3.275 1.00 69.44 194 ILE A C 1
ATOM 1466 O O . ILE A 1 194 ? -1.537 -8.899 3.371 1.00 69.44 194 ILE A O 1
ATOM 1470 N N . THR A 1 195 ? -3.319 -8.341 2.146 1.00 61.62 195 THR A N 1
ATOM 1471 C CA . THR A 1 195 ? -2.795 -8.897 0.895 1.00 61.62 195 THR A CA 1
ATOM 1472 C C . THR A 1 195 ? -2.286 -7.770 0.000 1.00 61.62 195 THR A C 1
ATOM 1474 O O . THR A 1 195 ? -2.479 -6.598 0.306 1.00 61.62 195 THR A O 1
ATOM 1477 N N . SER A 1 196 ? -1.614 -8.114 -1.099 1.00 50.72 196 SER A N 1
ATOM 1478 C CA . SER A 1 196 ? -1.199 -7.135 -2.110 1.00 50.72 196 SER A CA 1
ATOM 1479 C C . SER A 1 196 ? -2.369 -6.531 -2.898 1.00 50.72 196 SER A C 1
ATOM 1481 O O . SER A 1 196 ? -2.181 -5.532 -3.581 1.00 50.72 196 SER A O 1
ATOM 1483 N N . ALA A 1 197 ? -3.558 -7.136 -2.828 1.00 52.22 197 ALA A N 1
ATOM 1484 C CA . ALA A 1 197 ? -4.732 -6.729 -3.598 1.00 52.22 197 ALA A CA 1
ATOM 1485 C C . ALA A 1 197 ? -5.844 -6.126 -2.726 1.00 52.22 197 ALA A C 1
ATOM 1487 O O . ALA A 1 197 ? -6.613 -5.297 -3.204 1.00 52.22 197 ALA A O 1
ATOM 1488 N N . ASP A 1 198 ? -5.952 -6.554 -1.467 1.00 62.78 198 ASP A N 1
ATOM 1489 C CA . ASP A 1 198 ? -7.032 -6.179 -0.561 1.00 62.78 198 ASP A CA 1
ATOM 1490 C C . ASP A 1 198 ? -6.653 -6.335 0.923 1.00 62.78 198 ASP A C 1
ATOM 1492 O O . ASP A 1 198 ? -5.726 -7.046 1.320 1.00 62.78 198 ASP A O 1
ATOM 1496 N N . LEU A 1 199 ? -7.419 -5.652 1.762 1.00 75.25 199 LEU A N 1
ATOM 1497 C CA . LEU A 1 199 ? -7.464 -5.805 3.206 1.00 75.25 199 LEU A CA 1
ATOM 1498 C C . LEU A 1 199 ? -8.685 -6.639 3.555 1.00 75.25 199 LEU A C 1
ATOM 1500 O O . LEU A 1 199 ? -9.771 -6.383 3.037 1.00 75.25 199 LEU A O 1
ATOM 1504 N N . ARG A 1 200 ? -8.533 -7.622 4.440 1.00 78.62 200 ARG A N 1
ATOM 1505 C CA . ARG A 1 200 ? -9.632 -8.508 4.823 1.00 78.62 200 ARG A CA 1
ATOM 1506 C C . ARG A 1 200 ? -9.809 -8.581 6.323 1.00 78.62 200 ARG A C 1
ATOM 1508 O O . ARG A 1 200 ? -8.822 -8.571 7.048 1.00 78.62 200 ARG A O 1
ATOM 1515 N N . TYR A 1 201 ? -11.046 -8.728 6.773 1.00 83.19 201 TYR A N 1
ATOM 1516 C CA . TYR A 1 201 ? -11.382 -8.953 8.175 1.00 83.19 201 TYR A CA 1
ATOM 1517 C C . TYR A 1 201 ? -12.343 -10.125 8.323 1.00 83.19 201 TYR A C 1
ATOM 1519 O O . TYR A 1 201 ? -13.276 -10.282 7.530 1.00 83.19 201 TYR A O 1
ATOM 1527 N N . TYR A 1 202 ? -12.099 -10.929 9.351 1.00 77.31 202 TYR A N 1
ATOM 1528 C CA . TYR A 1 202 ? -12.948 -12.021 9.782 1.00 77.31 202 TYR A CA 1
ATOM 1529 C C . TYR A 1 202 ? -13.399 -11.750 11.220 1.00 77.31 202 TYR A C 1
ATOM 1531 O O . TYR A 1 202 ? -12.584 -11.752 12.144 1.00 77.31 202 TYR A O 1
ATOM 1539 N N . ASP A 1 203 ? -14.696 -11.492 11.394 1.00 69.50 203 ASP A N 1
ATOM 1540 C CA . ASP A 1 203 ? -15.289 -11.102 12.680 1.00 69.50 203 ASP A CA 1
ATOM 1541 C C . ASP A 1 203 ? -15.598 -12.294 13.605 1.00 69.50 203 ASP A C 1
ATOM 1543 O O . ASP A 1 203 ? -15.970 -12.088 14.760 1.00 69.50 203 ASP A O 1
ATOM 1547 N N . GLY A 1 204 ? -15.405 -13.536 13.141 1.00 60.97 204 GLY A N 1
ATOM 1548 C CA . GLY A 1 204 ? -15.536 -14.753 13.949 1.00 60.97 204 GLY A CA 1
ATOM 1549 C C . GLY A 1 204 ? -16.923 -14.989 14.552 1.00 60.97 204 GLY A C 1
ATOM 1550 O O . GLY A 1 204 ? -17.045 -15.809 15.456 1.00 60.97 204 GLY A O 1
ATOM 1551 N N . SER A 1 205 ? -17.957 -14.264 14.113 1.00 55.31 205 SER A N 1
ATOM 1552 C CA . SER A 1 205 ? -19.294 -14.390 14.688 1.00 55.31 205 SER A CA 1
ATOM 1553 C C . SER A 1 205 ? -20.138 -15.420 13.933 1.00 55.31 205 SER A C 1
ATOM 1555 O O . SER A 1 205 ? -20.365 -15.308 12.729 1.00 55.31 205 SER A O 1
ATOM 1557 N N . ASP A 1 206 ? -20.638 -16.423 14.659 1.00 47.28 206 ASP A N 1
ATOM 1558 C CA . ASP A 1 206 ? -21.580 -17.417 14.123 1.00 47.28 206 ASP A CA 1
ATOM 1559 C C . ASP A 1 206 ? -22.979 -16.813 13.851 1.00 47.28 206 ASP A C 1
ATOM 1561 O O . ASP A 1 206 ? -23.774 -17.392 13.112 1.00 47.28 206 ASP A O 1
ATOM 1565 N N . ASP A 1 207 ? -23.269 -15.626 14.405 1.00 43.66 207 ASP A N 1
ATOM 1566 C CA . ASP A 1 207 ? -24.597 -14.991 14.399 1.00 43.66 207 ASP A CA 1
ATOM 1567 C C . ASP A 1 207 ? -24.878 -14.068 13.194 1.00 43.66 207 ASP A C 1
ATOM 1569 O O . ASP A 1 207 ? -26.047 -13.823 12.892 1.00 43.66 207 ASP A O 1
ATOM 1573 N N . THR A 1 208 ? -23.869 -13.542 12.478 1.00 43.28 208 THR A N 1
ATOM 1574 C CA . THR A 1 208 ? -24.112 -12.568 11.381 1.00 43.28 208 THR A CA 1
ATOM 1575 C C . THR A 1 208 ? -24.058 -13.144 9.969 1.00 43.28 208 THR A C 1
ATOM 1577 O O . THR A 1 208 ? -24.217 -12.401 9.002 1.00 43.28 208 THR A O 1
ATOM 1580 N N . GLY A 1 209 ? -23.891 -14.458 9.820 1.00 41.31 209 GLY A N 1
ATOM 1581 C CA . GLY A 1 209 ? -23.727 -15.076 8.508 1.00 41.31 209 GLY A CA 1
ATOM 1582 C C . GLY A 1 209 ? -22.312 -14.870 7.959 1.00 41.31 209 GLY A C 1
ATOM 1583 O O . GLY A 1 209 ? -21.733 -13.789 8.003 1.00 41.31 209 GLY A O 1
ATOM 1584 N N . GLN A 1 210 ? -21.748 -15.969 7.472 1.00 47.44 210 GLN A N 1
ATOM 1585 C CA . GLN A 1 210 ? -20.370 -16.111 7.015 1.00 47.44 210 GLN A CA 1
ATOM 1586 C C . GLN A 1 210 ? -19.928 -15.022 6.031 1.00 47.44 210 GLN A C 1
ATOM 1588 O O . GLN A 1 210 ? -20.570 -14.801 5.005 1.00 47.44 210 GLN A O 1
ATOM 1593 N N . GLY A 1 211 ? -18.739 -14.464 6.249 1.00 62.56 211 GLY A N 1
ATOM 1594 C CA . GLY A 1 211 ? -18.006 -13.831 5.164 1.00 62.56 211 GLY A CA 1
ATOM 1595 C C . GLY A 1 211 ? -16.775 -13.078 5.623 1.00 62.56 211 GLY A C 1
ATOM 1596 O O . GLY A 1 211 ? -16.861 -12.141 6.410 1.00 62.56 211 GLY A O 1
ATOM 1597 N N . TRP A 1 212 ? -15.626 -13.440 5.059 1.00 69.44 212 TRP A N 1
ATOM 1598 C CA . TRP A 1 212 ? -14.522 -12.497 4.948 1.00 69.44 212 TRP A CA 1
ATOM 1599 C C . TRP A 1 212 ? -15.040 -11.203 4.320 1.00 69.44 212 TRP A C 1
ATOM 1601 O O . TRP A 1 212 ? -15.588 -11.226 3.217 1.00 69.44 212 TRP A O 1
ATOM 1611 N N . ARG A 1 213 ? -14.854 -10.080 5.010 1.00 77.12 213 ARG A N 1
ATOM 1612 C CA . ARG A 1 213 ? -15.084 -8.755 4.431 1.00 77.12 213 ARG A CA 1
ATOM 1613 C C . ARG A 1 213 ? -13.784 -8.297 3.795 1.00 77.12 213 ARG A C 1
ATOM 1615 O O . ARG A 1 213 ? -12.736 -8.469 4.410 1.00 77.12 213 ARG A O 1
ATOM 1622 N N . SER A 1 214 ? -13.842 -7.741 2.590 1.00 74.56 214 SER A N 1
ATOM 1623 C CA . SER A 1 214 ? -12.673 -7.235 1.864 1.00 74.56 214 SER A CA 1
ATOM 1624 C C . SER A 1 214 ? -12.857 -5.768 1.499 1.00 74.56 214 SER A C 1
ATOM 1626 O O . SER A 1 214 ? -13.929 -5.385 1.036 1.00 74.56 214 SER A O 1
ATOM 1628 N N . THR A 1 215 ? -11.813 -4.967 1.656 1.00 73.50 215 THR A N 1
ATOM 1629 C CA . THR A 1 215 ? -11.776 -3.559 1.253 1.00 73.50 215 THR A CA 1
ATOM 1630 C C . THR A 1 215 ? -10.384 -3.194 0.751 1.00 73.50 215 THR A C 1
ATOM 1632 O O . THR A 1 215 ? -9.405 -3.863 1.068 1.00 73.50 215 THR A O 1
ATOM 1635 N N . THR A 1 216 ? -10.276 -2.135 -0.040 1.00 71.50 216 THR A N 1
ATOM 1636 C CA . THR A 1 216 ? -8.989 -1.508 -0.375 1.00 71.50 216 THR A CA 1
ATOM 1637 C C . THR A 1 216 ? -8.702 -0.289 0.503 1.00 71.50 216 THR A C 1
ATOM 1639 O O . THR A 1 216 ? -7.640 0.311 0.370 1.00 71.50 216 THR A O 1
ATOM 1642 N N . ASP A 1 217 ? -9.643 0.097 1.372 1.00 74.06 217 ASP A N 1
ATOM 1643 C CA . ASP A 1 217 ? -9.548 1.260 2.252 1.00 74.06 217 ASP A CA 1
ATOM 1644 C C . ASP A 1 217 ? -9.105 0.844 3.675 1.00 74.06 217 ASP A C 1
ATOM 1646 O O . ASP A 1 217 ? -9.844 0.148 4.382 1.00 74.06 217 ASP A O 1
ATOM 1650 N N . PRO A 1 218 ? -7.910 1.266 4.135 1.00 77.44 218 PRO A N 1
ATOM 1651 C CA . PRO A 1 218 ? -7.440 0.999 5.493 1.00 77.44 218 PRO A CA 1
ATOM 1652 C C . PRO A 1 218 ? -8.354 1.536 6.598 1.00 77.44 218 PRO A C 1
ATOM 1654 O O . PRO A 1 218 ? -8.457 0.907 7.653 1.00 77.44 218 PRO A O 1
ATOM 1657 N N . ASP A 1 219 ? -9.022 2.672 6.381 1.00 80.81 219 ASP A N 1
ATOM 1658 C CA . ASP A 1 219 ? -9.917 3.252 7.385 1.00 80.81 219 ASP A CA 1
ATOM 1659 C C . ASP A 1 219 ? -11.215 2.444 7.506 1.00 80.81 219 ASP A C 1
ATOM 1661 O O . ASP A 1 219 ? -11.783 2.337 8.595 1.00 80.81 219 ASP A O 1
ATOM 1665 N N . GLU A 1 220 ? -11.654 1.802 6.423 1.00 84.12 220 GLU A N 1
ATOM 1666 C CA . GLU A 1 220 ? -12.787 0.883 6.459 1.00 84.12 220 GLU A CA 1
ATOM 1667 C C . GLU A 1 220 ? -12.462 -0.414 7.212 1.00 84.12 220 GLU A C 1
ATOM 1669 O O . GLU A 1 220 ? -13.281 -0.873 8.013 1.00 84.12 220 GLU A O 1
ATOM 1674 N N . LEU A 1 221 ? -11.258 -0.969 7.030 1.00 86.00 221 LEU A N 1
ATOM 1675 C CA . LEU A 1 221 ? -10.812 -2.117 7.823 1.00 86.00 221 LEU A CA 1
ATOM 1676 C C . LEU A 1 221 ? -10.780 -1.771 9.320 1.00 86.00 221 LEU A C 1
ATOM 1678 O O . LEU A 1 221 ? -11.278 -2.535 10.151 1.00 86.00 221 LEU A O 1
ATOM 1682 N N . LEU A 1 222 ? -10.206 -0.614 9.663 1.00 89.00 222 LEU A N 1
ATOM 1683 C CA . LEU A 1 222 ? -10.128 -0.150 11.048 1.00 89.00 222 LEU A CA 1
ATOM 1684 C C . LEU A 1 222 ? -11.505 0.103 11.647 1.00 89.00 222 LEU A C 1
ATOM 1686 O O . LEU A 1 222 ? -11.715 -0.234 12.808 1.00 89.00 222 LEU A O 1
ATOM 1690 N N . TYR A 1 223 ? -12.445 0.625 10.860 1.00 90.12 223 TYR A N 1
ATOM 1691 C CA . TYR A 1 223 ? -13.835 0.744 11.277 1.00 90.12 223 TYR A CA 1
ATOM 1692 C C . TYR A 1 223 ? -14.433 -0.618 11.648 1.00 90.12 223 TYR A C 1
ATOM 1694 O O . TYR A 1 223 ? -15.023 -0.733 12.717 1.00 90.12 223 TYR A O 1
ATOM 1702 N N . TRP A 1 224 ? -14.271 -1.658 10.820 1.00 89.31 224 TRP A N 1
ATOM 1703 C CA . TRP A 1 224 ? -14.819 -2.986 11.134 1.00 89.31 224 TRP A CA 1
ATOM 1704 C C . TRP A 1 224 ? -14.234 -3.571 12.420 1.00 89.31 224 TRP A C 1
ATOM 1706 O O . TRP A 1 224 ? -14.977 -4.110 13.239 1.00 89.31 224 TRP A O 1
ATOM 1716 N N . ILE A 1 225 ? -12.922 -3.417 12.612 1.00 88.94 225 ILE A N 1
ATOM 1717 C CA . ILE A 1 225 ? -12.227 -3.846 13.830 1.00 88.94 225 ILE A CA 1
ATOM 1718 C C . ILE A 1 225 ? -12.729 -3.059 15.048 1.00 88.94 225 ILE A C 1
ATOM 1720 O O . ILE A 1 225 ? -13.069 -3.652 16.070 1.00 88.94 225 ILE A O 1
ATOM 1724 N N . ALA A 1 226 ? -12.797 -1.729 14.946 1.00 91.50 226 ALA A N 1
ATOM 1725 C CA . ALA A 1 226 ? -13.236 -0.862 16.034 1.00 91.50 226 ALA A CA 1
ATOM 1726 C C . ALA A 1 226 ? -14.699 -1.118 16.415 1.00 91.50 226 ALA A C 1
ATOM 1728 O O . ALA A 1 226 ? -15.017 -1.175 17.600 1.00 91.50 226 ALA A O 1
ATOM 1729 N N . ASP A 1 227 ? -15.578 -1.295 15.428 1.00 90.62 227 ASP A N 1
ATOM 1730 C CA . ASP A 1 227 ? -16.997 -1.592 15.623 1.00 90.62 227 ASP A CA 1
ATOM 1731 C C . ASP A 1 227 ? -17.200 -2.885 16.412 1.00 90.62 227 ASP A C 1
ATOM 1733 O O . ASP A 1 227 ? -17.961 -2.901 17.379 1.00 90.62 227 ASP A O 1
ATOM 1737 N N . ASP A 1 228 ? -16.475 -3.941 16.048 1.00 87.25 228 ASP A N 1
ATOM 1738 C CA . ASP A 1 228 ? -16.565 -5.242 16.698 1.00 87.25 228 ASP A CA 1
ATOM 1739 C C . ASP A 1 228 ? -15.968 -5.248 18.117 1.00 87.25 228 ASP A C 1
ATOM 1741 O O . ASP A 1 228 ? -16.621 -5.693 19.067 1.00 87.25 228 ASP A O 1
ATOM 1745 N N . LEU A 1 229 ? -14.776 -4.667 18.294 1.00 88.69 229 LEU A N 1
ATOM 1746 C CA . LEU A 1 229 ? -14.146 -4.518 19.610 1.00 88.69 229 LEU A CA 1
ATOM 1747 C C . LEU A 1 229 ? -15.000 -3.659 20.552 1.00 88.69 229 LEU A C 1
ATOM 1749 O O . LEU A 1 229 ? -15.211 -4.028 21.707 1.00 88.69 229 LEU A O 1
ATOM 1753 N N . ALA A 1 230 ? -15.526 -2.529 20.068 1.00 91.94 230 ALA A N 1
ATOM 1754 C CA . ALA A 1 230 ? -16.384 -1.650 20.857 1.00 91.94 230 ALA A CA 1
ATOM 1755 C C . ALA A 1 230 ? -17.701 -2.341 21.229 1.00 91.94 230 ALA A C 1
ATOM 1757 O O . ALA A 1 230 ? -18.179 -2.180 22.352 1.00 91.94 230 ALA A O 1
ATOM 1758 N N . ARG A 1 231 ? -18.270 -3.145 20.323 1.00 90.44 231 ARG A N 1
ATOM 1759 C CA . ARG A 1 231 ? -19.476 -3.938 20.587 1.00 90.44 231 ARG A CA 1
ATOM 1760 C C . ARG A 1 231 ? -19.245 -4.946 21.715 1.00 90.44 231 ARG A C 1
ATOM 1762 O O . ARG A 1 231 ? -20.097 -5.067 22.602 1.00 90.44 231 ARG A O 1
ATOM 1769 N N . HIS A 1 232 ? -18.099 -5.629 21.712 1.00 88.31 232 HIS A N 1
ATOM 1770 C CA . HIS A 1 232 ? -17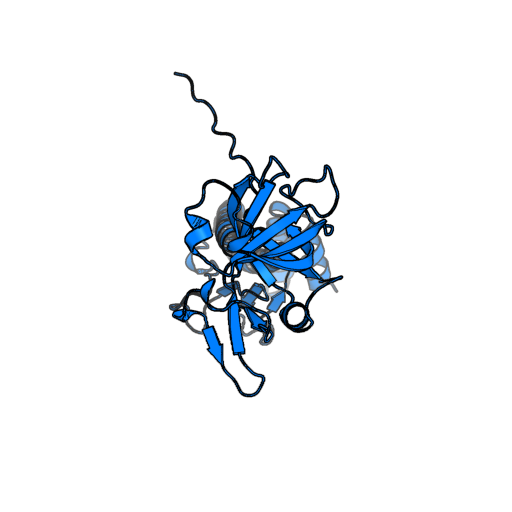.712 -6.563 22.771 1.00 88.31 232 HIS A CA 1
ATOM 1771 C C . HIS A 1 232 ? -17.440 -5.855 24.104 1.00 88.31 232 HIS A C 1
ATOM 1773 O O . HIS A 1 232 ? -18.018 -6.223 25.128 1.00 88.31 232 HIS A O 1
ATOM 1779 N N . ALA A 1 233 ? -16.634 -4.790 24.085 1.00 90.50 233 ALA A N 1
ATOM 1780 C CA . ALA A 1 233 ? -16.310 -4.004 25.273 1.00 90.50 233 ALA A CA 1
ATOM 1781 C C . ALA A 1 233 ? -17.567 -3.390 25.920 1.00 90.50 233 ALA A C 1
ATOM 1783 O O . ALA A 1 233 ? -17.733 -3.382 27.142 1.00 90.50 233 ALA A O 1
ATOM 1784 N N . ALA A 1 234 ? -18.509 -2.915 25.101 1.00 91.94 234 ALA A N 1
ATOM 1785 C CA . ALA A 1 234 ? -19.793 -2.418 25.578 1.00 91.94 234 ALA A CA 1
ATOM 1786 C C . ALA A 1 234 ? -20.633 -3.516 26.233 1.00 91.94 234 ALA A C 1
ATOM 1788 O O . ALA A 1 234 ? -21.298 -3.260 27.234 1.00 91.94 234 ALA A O 1
ATOM 1789 N N . TRP A 1 235 ? -20.606 -4.742 25.704 1.00 90.12 235 TRP A N 1
ATOM 1790 C CA . TRP A 1 235 ? -21.340 -5.856 26.301 1.00 90.12 235 TRP A CA 1
ATOM 1791 C C . TRP A 1 235 ? -20.802 -6.190 27.692 1.00 90.12 235 TRP A C 1
ATOM 1793 O O . TRP A 1 235 ? -21.563 -6.274 28.659 1.00 90.12 235 TRP A O 1
ATOM 1803 N N . GLY A 1 236 ? -19.481 -6.304 27.824 1.00 88.06 236 GLY A N 1
ATOM 1804 C CA . GLY A 1 236 ? -18.857 -6.552 29.115 1.00 88.06 236 GLY A CA 1
ATOM 1805 C C . GLY A 1 236 ? -19.060 -5.394 30.106 1.00 88.06 236 GLY A C 1
ATOM 1806 O O . GLY A 1 236 ? -19.285 -5.624 31.298 1.00 88.06 236 GLY A O 1
ATOM 1807 N N . TRP A 1 237 ? -19.059 -4.142 29.638 1.00 88.38 237 TRP A N 1
ATOM 1808 C CA . TRP A 1 237 ? -19.437 -2.992 30.464 1.00 88.38 237 TRP A CA 1
ATOM 1809 C C . TRP A 1 237 ? -20.901 -3.080 30.923 1.00 88.38 237 TRP A C 1
ATOM 1811 O O . TRP A 1 237 ? -21.190 -2.932 32.116 1.00 88.38 237 TRP A O 1
ATOM 1821 N N . THR A 1 238 ? -21.819 -3.417 30.020 1.00 89.88 238 THR A N 1
ATOM 1822 C CA . THR A 1 238 ? -23.239 -3.588 30.338 1.00 89.88 238 THR A CA 1
ATOM 1823 C C . THR A 1 238 ? -23.428 -4.630 31.436 1.00 89.88 238 THR A C 1
ATOM 1825 O O . THR A 1 238 ? -24.091 -4.342 32.432 1.00 89.88 238 THR A O 1
ATOM 1828 N N . GLN A 1 239 ? -22.771 -5.788 31.333 1.00 87.50 239 GLN A N 1
ATOM 1829 C CA . GLN A 1 239 ? -22.867 -6.857 32.334 1.00 87.50 239 GLN A CA 1
ATOM 1830 C C . GLN A 1 239 ? -22.385 -6.447 33.735 1.00 87.50 239 GLN A C 1
ATOM 1832 O O . GLN A 1 239 ? -22.907 -6.942 34.732 1.00 87.50 239 GLN A O 1
ATOM 1837 N N . ARG A 1 240 ? -21.421 -5.523 33.836 1.00 87.75 240 ARG A N 1
ATOM 1838 C CA . ARG A 1 240 ? -20.928 -5.004 35.126 1.00 87.75 240 ARG A CA 1
ATOM 1839 C C . ARG A 1 240 ? -21.825 -3.923 35.734 1.00 87.75 240 ARG A C 1
ATOM 1841 O O . ARG A 1 240 ? -21.625 -3.539 36.885 1.00 87.75 240 ARG A O 1
ATOM 1848 N N . THR A 1 241 ? -22.805 -3.413 34.989 1.00 88.31 241 THR A N 1
ATOM 1849 C CA . THR A 1 241 ? -23.692 -2.351 35.474 1.00 88.31 241 THR A CA 1
ATOM 1850 C C . THR A 1 241 ? -24.699 -2.932 36.483 1.00 88.31 241 THR A C 1
ATOM 1852 O O . THR A 1 241 ? -25.420 -3.867 36.141 1.00 88.31 241 THR A O 1
ATOM 1855 N N . PRO A 1 242 ? -24.846 -2.382 37.708 1.00 87.69 242 PRO A N 1
ATOM 1856 C CA . PRO A 1 242 ? -25.717 -2.963 38.743 1.00 87.69 242 PRO A CA 1
ATOM 1857 C C . PRO A 1 242 ? -27.198 -3.108 38.357 1.00 87.69 242 PRO A C 1
ATOM 1859 O O . PRO A 1 242 ? -27.928 -3.903 38.951 1.00 87.69 242 PRO A O 1
ATOM 1862 N N . SER A 1 243 ? -27.673 -2.309 37.401 1.00 87.00 243 SER A N 1
ATOM 1863 C CA . SER A 1 243 ? -29.039 -2.385 36.882 1.00 87.00 243 SER A CA 1
ATOM 1864 C C . SER A 1 243 ? -29.250 -3.544 35.904 1.00 87.00 243 SER A C 1
ATOM 1866 O O . SER A 1 243 ? -30.383 -4.006 35.788 1.00 87.00 243 SER A O 1
ATOM 1868 N N . ALA A 1 244 ? -28.190 -4.062 35.272 1.00 87.69 244 ALA A N 1
ATOM 1869 C CA . ALA A 1 244 ? -28.274 -5.129 34.277 1.00 87.69 244 ALA A CA 1
ATOM 1870 C C . ALA A 1 244 ? -28.895 -6.412 34.848 1.00 87.69 244 ALA A C 1
ATOM 1872 O O . ALA A 1 244 ? -29.735 -7.027 34.203 1.00 87.69 244 ALA A O 1
ATOM 1873 N N . ALA A 1 245 ? -28.589 -6.755 36.105 1.00 86.19 245 ALA A N 1
ATOM 1874 C CA . ALA A 1 245 ? -29.142 -7.930 36.786 1.00 86.19 245 ALA A CA 1
ATOM 1875 C C . ALA A 1 245 ? -30.674 -7.899 36.976 1.00 86.19 245 ALA A C 1
ATOM 1877 O O . ALA A 1 245 ? -31.265 -8.896 37.383 1.00 86.19 245 ALA A O 1
ATOM 1878 N N . ARG A 1 246 ? -31.317 -6.748 36.740 1.00 88.94 246 ARG A N 1
ATOM 1879 C CA . ARG A 1 246 ? -32.766 -6.553 36.900 1.00 88.94 246 ARG A CA 1
ATOM 1880 C C . ARG A 1 246 ? -33.493 -6.309 35.577 1.00 88.94 246 ARG A C 1
ATOM 1882 O O . ARG A 1 246 ? -34.705 -6.117 35.601 1.00 88.94 246 ARG A O 1
ATOM 1889 N N . MET A 1 247 ? -32.772 -6.260 34.460 1.00 90.88 247 MET A N 1
ATOM 1890 C CA . MET A 1 247 ? -33.334 -6.001 33.135 1.00 90.88 247 MET A CA 1
ATOM 1891 C C . MET A 1 247 ? -33.484 -7.312 32.364 1.00 90.88 247 MET A C 1
ATOM 1893 O O . MET A 1 247 ? -32.643 -8.202 32.474 1.00 90.88 247 MET A O 1
ATOM 1897 N N . ASP A 1 248 ? -34.543 -7.424 31.562 1.00 91.81 248 ASP A N 1
ATOM 1898 C CA . ASP A 1 248 ? -34.601 -8.458 30.531 1.00 91.81 248 ASP A CA 1
ATOM 1899 C C . ASP A 1 248 ? -33.612 -8.150 29.391 1.00 91.81 248 ASP A C 1
ATOM 1901 O O . ASP A 1 248 ? -33.046 -7.057 29.301 1.00 91.81 248 ASP A O 1
ATOM 1905 N N . GLN A 1 249 ? -33.389 -9.126 28.511 1.00 86.56 249 GLN A N 1
ATOM 1906 C CA . GLN A 1 249 ? -32.391 -9.025 27.445 1.00 86.56 249 GLN A CA 1
ATOM 1907 C C . GLN A 1 249 ? -32.675 -7.882 26.454 1.00 86.56 249 GLN A C 1
ATOM 1909 O O . GLN A 1 249 ? -31.733 -7.292 25.927 1.00 86.56 249 GLN A O 1
ATOM 1914 N N . HIS A 1 250 ? -33.946 -7.547 26.212 1.00 89.19 250 HIS A N 1
ATOM 1915 C CA . HIS A 1 250 ? -34.326 -6.484 25.282 1.00 89.19 250 HIS A CA 1
ATOM 1916 C C . HIS A 1 250 ? -34.054 -5.106 25.892 1.00 89.19 250 HIS A C 1
ATOM 1918 O O . HIS A 1 250 ? -33.428 -4.254 25.263 1.00 89.19 250 HIS A O 1
ATOM 1924 N N . LEU A 1 251 ? -34.456 -4.901 27.148 1.00 90.19 251 LEU A N 1
AT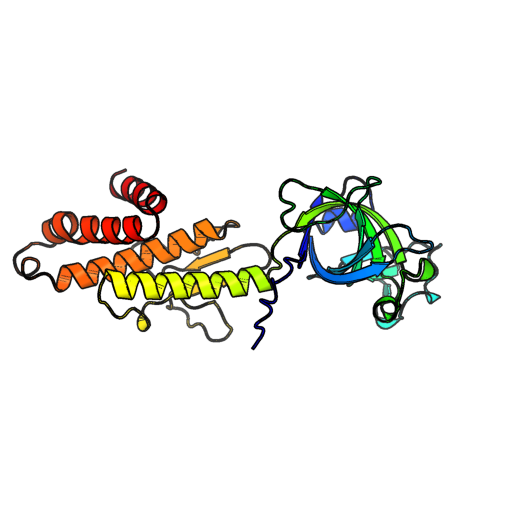OM 1925 C CA . LEU A 1 251 ? -34.172 -3.674 27.891 1.00 90.19 251 LEU A CA 1
ATOM 1926 C C . LEU A 1 251 ? -32.670 -3.478 28.096 1.00 90.19 251 LEU A C 1
ATOM 1928 O O . LEU A 1 251 ? -32.167 -2.367 27.947 1.00 90.19 251 LEU A O 1
ATOM 1932 N N . LEU A 1 252 ? -31.943 -4.553 28.395 1.00 91.88 252 LEU A N 1
ATOM 1933 C CA . LEU A 1 252 ? -30.495 -4.527 28.567 1.00 91.88 252 LEU A CA 1
ATOM 1934 C C . LEU A 1 252 ? -29.782 -4.156 27.257 1.00 91.88 252 LEU A C 1
ATOM 1936 O O . LEU A 1 252 ? -28.851 -3.347 27.271 1.00 91.88 252 LEU A O 1
ATOM 1940 N N . ARG A 1 253 ? -30.257 -4.683 26.120 1.00 90.12 253 ARG A N 1
ATOM 1941 C CA . ARG A 1 253 ? -29.764 -4.314 24.788 1.00 90.12 253 ARG A CA 1
ATOM 1942 C C . ARG A 1 253 ? -29.967 -2.825 24.498 1.00 90.12 253 ARG A C 1
ATOM 1944 O O . ARG A 1 253 ? -29.003 -2.140 24.157 1.00 90.12 253 ARG A O 1
ATOM 1951 N N . ASP A 1 254 ? -31.192 -2.330 24.639 1.00 90.44 254 ASP A N 1
ATOM 1952 C CA . ASP A 1 254 ? -31.553 -0.995 24.149 1.00 90.44 254 ASP A CA 1
ATOM 1953 C C . ASP A 1 254 ? -31.131 0.137 25.088 1.00 90.44 254 ASP A C 1
ATOM 1955 O O . ASP A 1 254 ? -30.771 1.221 24.628 1.00 90.44 254 ASP A O 1
ATOM 1959 N N . LEU A 1 255 ? -31.169 -0.092 26.404 1.00 92.62 255 LEU A N 1
ATOM 1960 C CA . LEU A 1 255 ? -30.908 0.955 27.395 1.00 92.62 255 LEU A CA 1
ATOM 1961 C C . LEU A 1 255 ? -29.446 1.035 27.827 1.00 92.62 255 LEU A C 1
ATOM 1963 O O . LEU A 1 255 ? -29.017 2.093 28.288 1.00 92.62 255 LEU A O 1
ATOM 1967 N N . LEU A 1 256 ? -28.692 -0.061 27.716 1.00 92.38 256 LEU A N 1
ATOM 1968 C CA . LEU A 1 256 ? -27.306 -0.121 28.182 1.00 92.38 256 LEU A CA 1
ATOM 1969 C C . LEU A 1 256 ? -26.348 -0.444 27.041 1.00 92.38 256 LEU A C 1
ATOM 1971 O O . LEU A 1 256 ? -25.484 0.376 26.734 1.00 92.38 256 LEU A O 1
ATOM 1975 N N . TRP A 1 257 ? -26.526 -1.588 26.380 1.00 93.06 257 TRP A N 1
ATOM 1976 C CA . TRP A 1 257 ? -25.519 -2.096 25.451 1.00 93.06 257 TRP A CA 1
ATOM 1977 C C . TRP A 1 257 ? -25.346 -1.227 24.204 1.00 93.06 257 TRP A C 1
ATOM 1979 O O . TRP A 1 257 ? -24.230 -0.786 23.929 1.00 93.06 257 TRP A O 1
ATOM 1989 N N . ILE A 1 258 ? -26.428 -0.917 23.480 1.00 92.69 258 ILE A N 1
ATOM 1990 C CA . ILE A 1 258 ? -26.359 -0.063 22.283 1.00 92.69 258 ILE A CA 1
ATOM 1991 C C . ILE A 1 258 ? -25.835 1.345 22.630 1.00 92.69 258 ILE A C 1
ATOM 1993 O O . ILE A 1 258 ? -24.913 1.811 21.955 1.00 92.69 258 ILE A O 1
ATOM 1997 N N . PRO A 1 259 ? -26.338 2.038 23.673 1.00 94.06 259 PRO A N 1
ATOM 1998 C CA . PRO A 1 259 ? -25.796 3.336 24.066 1.00 94.06 259 PRO A CA 1
ATOM 1999 C C . PRO A 1 259 ? -24.310 3.304 24.441 1.00 94.06 259 PRO A C 1
ATOM 2001 O O . PRO A 1 259 ? -23.573 4.195 24.024 1.00 94.06 259 PRO A O 1
ATOM 2004 N N . GLN A 1 260 ? -23.852 2.292 25.186 1.00 94.25 260 GLN A N 1
ATOM 2005 C CA . GLN A 1 260 ? -22.438 2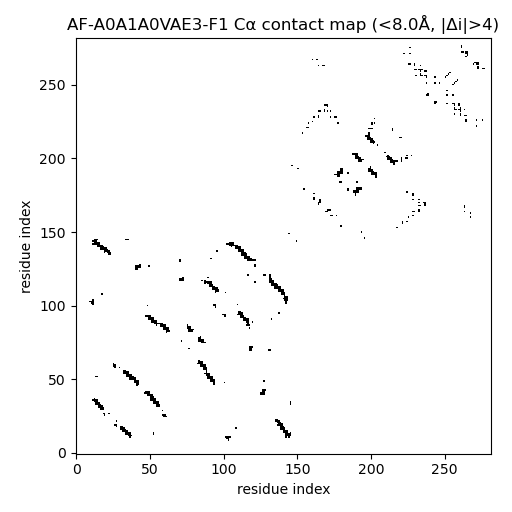.148 25.557 1.00 94.25 260 GLN A CA 1
ATOM 2006 C C . GLN A 1 260 ? -21.558 1.862 24.338 1.00 94.25 260 GLN A C 1
ATOM 2008 O O . GLN A 1 260 ? -20.492 2.455 24.200 1.00 94.25 260 GLN A O 1
ATOM 2013 N N . TRP A 1 261 ? -22.023 1.020 23.416 1.00 94.19 261 TRP A N 1
ATOM 2014 C CA . TRP A 1 261 ? -21.330 0.746 22.157 1.00 94.19 261 TRP A CA 1
ATOM 2015 C C . TRP A 1 261 ? -21.162 2.014 21.316 1.00 94.19 261 TRP A C 1
ATOM 2017 O O . TRP A 1 261 ? -20.048 2.348 20.909 1.00 94.19 261 TRP A O 1
ATOM 2027 N N . LEU A 1 262 ? -22.242 2.777 21.123 1.00 95.25 262 LEU A N 1
ATOM 2028 C CA . LEU A 1 262 ? -22.187 4.042 20.391 1.00 95.25 262 LEU A CA 1
ATOM 2029 C C . LEU A 1 262 ? -21.333 5.094 21.110 1.00 95.25 262 LEU A C 1
ATOM 2031 O O . LEU A 1 262 ? -20.681 5.893 20.440 1.00 95.25 262 LEU A O 1
ATOM 2035 N N . LEU A 1 263 ? -21.308 5.100 22.447 1.00 94.94 263 LEU A N 1
ATOM 2036 C CA . LEU A 1 263 ? -20.454 5.993 23.232 1.00 94.94 263 LEU A CA 1
ATOM 2037 C C . LEU A 1 263 ? -18.970 5.694 22.994 1.00 94.94 263 LEU A C 1
ATOM 2039 O O . LEU A 1 263 ? -18.211 6.619 22.708 1.00 94.94 263 LEU A O 1
ATOM 2043 N N . LEU A 1 264 ? -18.574 4.418 23.061 1.00 94.88 264 LEU A N 1
ATOM 2044 C CA . LEU A 1 264 ? -17.201 3.990 22.787 1.00 94.88 264 LEU A CA 1
ATOM 2045 C C . LEU A 1 264 ? -16.783 4.365 21.363 1.00 94.88 264 LEU A C 1
ATOM 2047 O O . LEU A 1 264 ? -15.736 4.977 21.173 1.00 94.88 264 LEU A O 1
ATOM 2051 N N . LEU A 1 265 ? -17.633 4.088 20.371 1.00 94.19 265 LEU A N 1
ATOM 2052 C CA . LEU A 1 265 ? -17.357 4.487 18.991 1.00 94.19 265 LEU A CA 1
ATOM 2053 C C . LEU A 1 265 ? -17.270 6.001 18.824 1.00 94.19 265 LEU A C 1
ATOM 2055 O O . LEU A 1 265 ? -16.400 6.467 18.104 1.00 94.19 265 LEU A O 1
ATOM 2059 N N . THR A 1 266 ? -18.120 6.776 19.501 1.00 95.19 266 THR A N 1
ATOM 2060 C CA . THR A 1 266 ? -18.082 8.246 19.415 1.00 95.19 266 THR A CA 1
ATOM 2061 C C . THR A 1 266 ? -16.781 8.801 19.988 1.00 95.19 266 THR A C 1
ATOM 2063 O O . THR A 1 266 ? -16.264 9.789 19.471 1.00 95.19 266 THR A O 1
ATOM 2066 N N . ALA A 1 267 ? -16.256 8.173 21.044 1.00 94.12 267 ALA A N 1
ATOM 2067 C CA . ALA A 1 267 ? -14.982 8.545 21.650 1.00 94.12 267 ALA A CA 1
ATOM 2068 C C . ALA A 1 267 ? -13.777 8.212 20.753 1.00 94.12 267 ALA A C 1
ATOM 2070 O O . ALA A 1 267 ? -12.787 8.938 20.795 1.00 94.12 267 ALA A O 1
ATOM 2071 N N . LEU A 1 268 ? -13.865 7.154 19.937 1.00 91.62 268 LEU A N 1
ATOM 2072 C CA . LEU A 1 268 ? -12.843 6.812 18.943 1.00 91.62 268 LEU A CA 1
ATOM 2073 C C . LEU A 1 268 ? -12.938 7.695 17.689 1.00 91.62 268 LEU A C 1
ATOM 2075 O O . LEU A 1 268 ? -11.970 8.352 17.318 1.00 91.62 268 LEU A O 1
ATOM 2079 N N . ASP A 1 269 ? -14.105 7.705 17.041 1.00 91.50 269 ASP A N 1
ATOM 2080 C CA . ASP A 1 269 ? -14.420 8.536 15.880 1.00 91.50 269 ASP A CA 1
ATOM 2081 C C . ASP A 1 269 ? -15.951 8.758 15.776 1.00 91.50 269 ASP A C 1
ATOM 2083 O O . ASP A 1 269 ? -16.715 7.818 15.515 1.00 91.50 269 ASP A O 1
ATOM 2087 N N . PRO A 1 270 ? -16.441 10.008 15.898 1.00 90.62 270 PRO A N 1
ATOM 2088 C CA . PRO A 1 270 ? -17.864 10.330 15.761 1.00 90.62 270 PRO A CA 1
ATOM 2089 C C . PRO A 1 270 ? -18.507 9.859 14.445 1.00 90.62 270 PRO A C 1
ATOM 2091 O O . PRO A 1 270 ? -19.706 9.563 14.413 1.00 90.62 270 PRO A O 1
ATOM 2094 N N . ARG A 1 271 ? -17.735 9.769 13.354 1.00 91.44 271 ARG A N 1
ATOM 2095 C CA . ARG A 1 271 ? -18.215 9.302 12.044 1.00 91.44 271 ARG A CA 1
ATOM 2096 C C . ARG A 1 271 ? -18.545 7.814 12.076 1.00 91.44 271 ARG A C 1
ATOM 2098 O O . ARG A 1 271 ? -19.547 7.398 11.492 1.00 91.44 271 ARG A O 1
ATOM 2105 N N . TRP A 1 272 ? -17.746 7.018 12.786 1.00 91.56 272 TRP A N 1
ATOM 2106 C CA . TRP A 1 272 ? -17.990 5.586 12.959 1.00 91.56 272 TRP A CA 1
ATOM 2107 C C . TRP A 1 272 ? -19.248 5.333 13.784 1.00 91.56 272 TRP A C 1
ATOM 2109 O O . TRP A 1 272 ? -20.086 4.527 13.383 1.00 91.56 272 TRP A O 1
ATOM 2119 N N . ALA A 1 273 ? -19.455 6.094 14.862 1.00 89.75 273 ALA A N 1
ATOM 2120 C CA . ALA A 1 273 ? -20.687 6.013 15.643 1.00 89.75 273 ALA A CA 1
ATOM 2121 C C . ALA A 1 273 ? -21.932 6.357 14.812 1.00 89.75 273 ALA A C 1
ATOM 2123 O O . ALA A 1 273 ? -22.969 5.705 14.944 1.00 89.75 273 ALA A O 1
ATOM 2124 N N . GLN A 1 274 ? -21.841 7.356 13.928 1.00 89.75 274 GLN A N 1
ATOM 2125 C CA . GLN A 1 274 ? -22.936 7.694 13.022 1.00 89.75 274 GLN A CA 1
ATOM 2126 C C . GLN A 1 274 ? -23.220 6.565 12.022 1.00 89.75 274 GLN A C 1
ATOM 2128 O O . GLN A 1 274 ? -24.385 6.208 11.839 1.00 89.75 274 GLN A O 1
ATOM 2133 N N . ARG A 1 275 ? -22.178 5.974 11.418 1.00 90.25 275 ARG A N 1
ATOM 2134 C CA . ARG A 1 275 ? -22.303 4.829 10.497 1.00 90.25 275 ARG A CA 1
ATOM 2135 C C . ARG A 1 275 ? -22.975 3.636 11.182 1.00 90.25 275 ARG A C 1
ATOM 2137 O O . ARG A 1 275 ? -23.939 3.097 10.648 1.00 90.25 275 ARG A O 1
ATOM 2144 N N . THR A 1 276 ? -22.530 3.287 12.385 1.00 89.38 276 THR A N 1
ATOM 2145 C CA . THR A 1 276 ? -23.082 2.174 13.169 1.00 89.38 276 THR A CA 1
ATOM 2146 C C . THR A 1 276 ? -24.503 2.453 13.665 1.00 89.38 276 THR A C 1
ATOM 2148 O O . THR A 1 276 ? -25.365 1.583 13.623 1.00 89.38 276 THR A O 1
ATOM 2151 N N . ARG A 1 277 ? -24.825 3.687 14.069 1.00 88.12 277 ARG A N 1
ATOM 2152 C CA . ARG A 1 277 ? -26.206 4.043 14.435 1.00 88.12 277 ARG A CA 1
ATOM 2153 C C . ARG A 1 277 ? -27.177 3.820 13.272 1.00 88.12 277 ARG A C 1
ATOM 2155 O O . ARG A 1 277 ? -28.290 3.356 13.505 1.00 88.12 277 ARG A O 1
ATOM 2162 N N . LEU A 1 278 ? -26.765 4.149 12.046 1.00 86.56 278 LEU A N 1
ATOM 2163 C CA . LEU A 1 278 ? -27.583 3.932 10.851 1.00 86.56 278 LEU A CA 1
ATOM 2164 C C . LEU A 1 278 ? -27.767 2.445 10.532 1.00 86.56 278 LEU A C 1
ATOM 2166 O O . LEU A 1 278 ? -28.842 2.080 10.076 1.00 86.56 278 LEU A O 1
ATOM 2170 N N . SER A 1 279 ? -26.770 1.593 10.794 1.00 83.88 279 SER A N 1
ATOM 2171 C CA . SER A 1 279 ? -26.895 0.146 10.562 1.00 83.88 279 SER A CA 1
ATOM 2172 C C . SER A 1 279 ? -27.717 -0.585 11.627 1.00 83.88 279 SER A C 1
ATOM 2174 O O . SER A 1 279 ? -28.268 -1.639 11.340 1.00 83.88 279 SER A O 1
ATOM 2176 N N . ILE A 1 280 ? -27.798 -0.052 12.851 1.00 79.88 280 ILE A N 1
ATOM 2177 C CA . ILE A 1 280 ? -28.599 -0.641 13.939 1.00 79.88 280 ILE A CA 1
ATOM 2178 C C . ILE A 1 280 ? -30.082 -0.254 13.833 1.00 79.88 280 ILE A C 1
ATOM 2180 O O . ILE A 1 280 ? -30.944 -1.038 14.223 1.00 79.88 280 ILE A O 1
ATOM 2184 N N . LEU A 1 281 ? -30.371 0.978 13.395 1.00 66.69 281 LEU A N 1
ATOM 2185 C CA . LEU A 1 281 ? -31.725 1.554 13.386 1.00 66.69 281 LEU A CA 1
ATOM 2186 C C . LEU A 1 281 ? -32.419 1.516 12.015 1.00 66.69 281 LEU A C 1
ATOM 2188 O O . LEU A 1 281 ? -33.611 1.820 11.955 1.00 66.69 281 LEU A O 1
ATOM 2192 N N . GLY A 1 282 ? -31.677 1.237 10.941 1.00 48.41 282 GLY A N 1
ATOM 2193 C CA . GLY A 1 282 ? -32.197 1.069 9.579 1.00 48.41 282 GLY A CA 1
ATOM 2194 C C . GLY A 1 282 ? -32.549 -0.378 9.286 1.00 48.41 282 GLY A C 1
ATOM 2195 O O . GLY A 1 282 ? -33.572 -0.580 8.597 1.00 48.41 282 GLY A O 1
#

Secondary structure (DSSP, 8-state):
-------------EEEEEEEEES-HHHHHT-SEEEEEEEEEEPGGG--EEEEEEEEEEEEEE--TTS-GGGS-GGGEEEETTEEEEEEEEEEEEESSTT----TT--S-EEEEEEEES-GGGGG-SS--GGGEEEEEEEEEEE---HHHHHHHHHHHHHHHHHHHHHHHT---GGGSPEE--TT--TTS-EEEE-SS-EEEE---SSS----EEES-HHHHHHHHHHHHHHHHHHHHHHHSTTGGGS-HHHHIIIIIHHHHHHHHHHH-HHHHHHHHHHHH-

Mean predicted aligned error: 14.61 Å

Foldseek 3Di:
DDPPPPPPQPFLQKKWFAAFPDFDPQVRVVPRWMWGFDDWAAAPPRPDIKTKTFTPDWGKADDDPPDDLVLADVVQWDADPVGITGTFGMKIKAQPDPPDGDGPPFDPWGKIWIWTQRYPCCVVDRHDDPSRIGTGHITTIGRDCHLVSLVVVLVVLLVVLQVLLCVLLVDHCPQVREDEPDPPDDDQGFYWYRDPVWIWTDLSDPPPDDDIDTDNDSVVVSLVRNLSSLLVSQVVSLVPDPCNVVDDPVCSCPVGRLVSSLVSVVVVPPVSSVVVVVVVVD

Nearest PDB structures (foldseek):
  6w9s-assembly1_A  TM=2.557E-01  e=2.820E+00  Escherichia albertii TW07627
  5oqj-assembly1_1  TM=2.538E-01  e=3.543E+00  Saccharomyces cerevisiae S288C
  5oqm-assembly1_1  TM=2.538E-01  e=3.543E+00  Saccharomyces cerevisiae S288C

Solvent-accessible surface area (backbone atoms only — not comparable to full-atom values): 15982 Å² total; per-residue (Å²): 143,79,88,73,80,78,73,78,73,83,61,62,47,12,41,34,36,73,46,53,91,40,56,57,67,64,61,51,72,58,51,71,42,50,24,39,48,76,48,77,34,42,27,62,96,73,57,57,66,32,39,35,22,36,39,79,62,70,42,72,43,78,56,57,95,86,55,70,66,84,56,35,58,70,89,40,52,48,73,56,98,92,43,48,29,35,60,32,45,37,34,36,36,30,51,59,52,90,92,57,72,88,57,62,76,34,79,83,60,43,58,24,35,35,23,41,40,50,21,77,69,58,81,75,51,85,46,55,56,72,82,31,42,45,83,46,36,34,30,28,31,23,42,38,74,30,73,67,53,46,48,52,54,48,51,54,51,50,53,50,50,52,53,52,49,26,67,74,53,72,45,91,49,75,97,72,54,65,40,71,65,49,100,79,64,58,97,74,56,39,29,33,38,83,56,99,84,38,37,35,40,34,81,63,55,88,86,77,63,89,64,78,44,74,41,83,49,70,68,59,54,49,46,57,53,48,53,52,50,29,47,52,46,16,44,58,44,33,70,70,36,85,64,42,86,79,45,56,74,67,56,37,41,64,72,38,24,51,54,41,21,41,48,50,30,38,73,76,38,56,68,56,21,53,55,51,50,50,69,75,75,105

pLDDT: mean 80.27, std 15.54, range [27.28, 95.38]

Sequence (282 aa):
MADGHAQERITVSSLAFRDLPAGPAELREELPLVATVLRVIPGPQGRGEFWCARLERPVKYRIGDAFDTTRCQAEFLGNDSAGPFLWIQVIVVSAHHPGQRIQPGITTGMQVDVAYVVDLTLGQDSALDPAKVDYAGIAIVDDQPGLLAVRAGLIDRVQSLVSALKELSGQELDDYAPQPLGPNAVQGDKVYAITSADLRYYDGSDDTGQGWRSTTDPDELLYWIADDLARHAAWGWTQRTPSAARMDQHLLRDLLWIPQWLLLLTALDPRWAQRTRLSILG

Organism: Mycolicibacterium peregrinum (NCBI:txid43304)